Protein AF-A0A2V9TZ29-F1 (afdb_monomer)

Structure (mmCIF, N/CA/C/O backbone):
data_AF-A0A2V9TZ29-F1
#
_entry.id   AF-A0A2V9TZ29-F1
#
loop_
_atom_site.group_PDB
_atom_site.id
_atom_site.type_symbol
_atom_site.label_atom_id
_atom_site.label_alt_id
_atom_site.label_comp_id
_atom_site.label_asym_id
_atom_site.label_entity_id
_atom_site.label_seq_id
_atom_site.pdbx_PDB_ins_code
_atom_site.Cartn_x
_atom_site.Cartn_y
_atom_site.Cartn_z
_atom_site.occupancy
_atom_site.B_iso_or_equiv
_atom_site.auth_seq_id
_atom_site.auth_comp_id
_atom_site.auth_asym_id
_atom_site.auth_atom_id
_atom_site.pdbx_PDB_model_num
ATOM 1 N N . MET A 1 1 ? -64.381 39.577 69.483 1.00 41.53 1 MET A N 1
ATOM 2 C CA . MET A 1 1 ? -65.718 40.215 69.442 1.00 41.53 1 MET A CA 1
ATOM 3 C C . MET A 1 1 ? -65.542 41.501 68.662 1.00 41.53 1 MET A C 1
ATOM 5 O O . MET A 1 1 ? -64.729 42.290 69.107 1.00 41.53 1 MET A O 1
ATOM 9 N N . ARG A 1 2 ? -66.105 41.789 67.491 1.00 43.22 2 ARG A N 1
ATOM 10 C CA . ARG A 1 2 ? -67.256 41.392 66.643 1.00 43.22 2 ARG A CA 1
ATOM 11 C C . ARG A 1 2 ? -66.849 41.828 65.213 1.00 43.22 2 ARG A C 1
ATOM 13 O O . ARG A 1 2 ? -65.974 42.679 65.114 1.00 43.22 2 ARG A O 1
ATOM 20 N N . ASP A 1 3 ? -67.369 41.433 64.063 1.00 42.59 3 ASP A N 1
ATOM 21 C CA . ASP A 1 3 ? -68.357 40.481 63.556 1.00 42.59 3 ASP A CA 1
ATOM 22 C C . ASP A 1 3 ? -68.107 40.461 62.024 1.00 42.59 3 ASP A C 1
ATOM 24 O O . ASP A 1 3 ? -67.732 41.484 61.447 1.00 42.59 3 ASP A O 1
ATOM 28 N N . ARG A 1 4 ? -68.298 39.315 61.356 1.00 46.50 4 ARG A N 1
ATOM 29 C CA . ARG A 1 4 ? -68.590 39.259 59.903 1.00 46.50 4 ARG A CA 1
ATOM 30 C C . ARG A 1 4 ? -70.069 39.614 59.685 1.00 46.50 4 ARG A C 1
ATOM 32 O O . ARG A 1 4 ? -70.855 39.425 60.611 1.00 46.50 4 ARG A O 1
ATOM 39 N N . PRO A 1 5 ? -70.471 40.039 58.474 1.00 53.81 5 PRO A N 1
ATOM 40 C CA . PRO A 1 5 ? -71.259 39.137 57.597 1.00 53.81 5 PRO A CA 1
ATOM 41 C C . PRO A 1 5 ? -70.861 39.257 56.096 1.00 53.81 5 PRO A C 1
ATOM 43 O O . PRO A 1 5 ? -70.343 40.289 55.692 1.00 53.81 5 PRO A O 1
ATOM 46 N N . GLN A 1 6 ? -70.832 38.199 55.262 1.00 48.19 6 GLN A N 1
ATOM 47 C CA . GLN A 1 6 ? -71.914 37.372 54.648 1.00 48.19 6 GLN A CA 1
ATOM 48 C C . GLN A 1 6 ? -72.311 37.910 53.240 1.00 48.19 6 GLN A C 1
ATOM 50 O O . GLN A 1 6 ? -72.766 39.040 53.140 1.00 48.19 6 GLN A O 1
ATOM 55 N N . SER A 1 7 ? -71.901 37.218 52.150 1.00 48.00 7 SER A N 1
ATOM 56 C CA . SER A 1 7 ? -72.731 36.467 51.146 1.00 48.00 7 SER A CA 1
ATOM 57 C C . SER A 1 7 ? -73.321 37.362 50.035 1.00 48.00 7 SER A C 1
ATOM 59 O O . SER A 1 7 ? -73.795 38.434 50.370 1.00 48.00 7 SER A O 1
ATOM 61 N N . GLU A 1 8 ? -73.444 37.071 48.732 1.00 47.50 8 GLU A N 1
ATOM 62 C CA . GLU A 1 8 ? -73.294 35.946 47.766 1.00 47.50 8 GLU A CA 1
ATOM 63 C C . GLU A 1 8 ? -73.739 36.540 46.372 1.00 47.50 8 GLU A C 1
ATOM 65 O O . GLU A 1 8 ? -74.001 37.745 46.339 1.00 47.50 8 GLU A O 1
ATOM 70 N N . PRO A 1 9 ? -74.019 35.827 45.247 1.00 50.44 9 PRO A N 1
ATOM 71 C CA . PRO A 1 9 ? -73.446 34.632 44.599 1.00 50.44 9 PRO A CA 1
ATOM 72 C C . PRO A 1 9 ? -73.177 34.814 43.063 1.00 50.44 9 PRO A C 1
ATOM 74 O O . PRO A 1 9 ? -73.662 35.735 42.420 1.00 50.44 9 PRO A O 1
ATOM 77 N N . GLY A 1 10 ? -72.474 33.846 42.455 1.00 38.97 10 GLY A N 1
ATOM 78 C CA . GLY A 1 10 ? -72.826 33.239 41.153 1.00 38.97 10 GLY A CA 1
ATOM 79 C C . GLY A 1 10 ? -72.705 34.014 39.825 1.00 38.97 10 GLY A C 1
ATOM 80 O O . GLY A 1 10 ? -73.649 34.662 39.395 1.00 38.97 10 GLY A O 1
ATOM 81 N N . SER A 1 11 ? -71.664 33.701 39.042 1.00 51.97 11 SER A N 1
ATOM 82 C CA . SER A 1 11 ? -71.804 33.513 37.584 1.00 51.97 11 SER A CA 1
ATOM 83 C C . SER A 1 11 ? -70.675 32.648 37.014 1.00 51.97 11 SER A C 1
ATOM 85 O O . SER A 1 11 ? -69.495 32.993 37.052 1.00 51.97 11 SER A O 1
ATOM 87 N N . GLN A 1 12 ? -71.093 31.488 36.514 1.00 50.31 12 GLN A N 1
ATOM 88 C CA . GLN A 1 12 ? -70.346 30.510 35.734 1.00 50.31 12 GLN A CA 1
ATOM 89 C C . GLN A 1 12 ? -69.803 31.098 34.420 1.00 50.31 12 GLN A C 1
ATOM 91 O O . GLN A 1 12 ? -70.459 31.952 33.840 1.00 50.31 12 GLN A O 1
ATOM 96 N N . GLN A 1 13 ? -68.695 30.530 33.924 1.00 48.66 13 GLN A N 1
ATOM 97 C CA . GLN A 1 13 ? -68.396 30.137 32.524 1.00 48.66 13 GLN A CA 1
ATOM 98 C C . GLN A 1 13 ? -66.884 30.262 32.279 1.00 48.66 13 GLN A C 1
ATOM 100 O O . GLN A 1 13 ? -66.317 31.338 32.174 1.00 48.66 13 GLN A O 1
ATOM 105 N N . ALA A 1 14 ? -66.156 29.156 32.409 1.00 46.50 14 ALA A N 1
ATOM 106 C CA . ALA A 1 14 ? -65.828 28.287 31.279 1.00 46.50 14 ALA A CA 1
ATOM 107 C C . ALA A 1 14 ? -64.765 28.891 30.349 1.00 46.50 14 ALA A C 1
ATOM 109 O O . ALA A 1 14 ? -65.088 29.413 29.293 1.00 46.50 14 ALA A O 1
ATOM 110 N N . ILE A 1 15 ? -63.488 28.675 30.681 1.00 49.00 15 ILE A N 1
ATOM 111 C CA . ILE A 1 15 ? -62.482 28.363 29.658 1.00 49.00 15 ILE A CA 1
ATOM 112 C C . ILE A 1 15 ? -61.708 27.127 30.125 1.00 49.00 15 ILE A C 1
ATOM 114 O O . ILE A 1 15 ? -60.636 27.189 30.719 1.00 49.00 15 ILE A O 1
ATOM 118 N N . ARG A 1 16 ? -62.301 25.962 29.844 1.00 49.28 16 ARG A N 1
ATOM 119 C CA . ARG A 1 16 ? -61.520 24.789 29.452 1.00 49.28 16 ARG A CA 1
ATOM 120 C C . ARG A 1 16 ? -60.952 25.095 28.066 1.00 49.28 16 ARG A C 1
ATOM 122 O O . ARG A 1 16 ? -61.724 25.238 27.128 1.00 49.28 16 ARG A O 1
ATOM 129 N N . SER A 1 17 ? -59.634 25.170 27.952 1.00 43.69 17 SER A N 1
ATOM 130 C CA . SER A 1 17 ? -58.877 24.735 26.770 1.00 43.69 17 SER A CA 1
ATOM 131 C C . SER A 1 17 ? -57.394 24.849 27.111 1.00 43.69 17 SER A C 1
ATOM 133 O O . SER A 1 17 ? -56.886 25.926 27.386 1.00 43.69 17 SER A O 1
ATOM 135 N N . ALA A 1 18 ? -56.742 23.722 27.377 1.00 47.38 18 ALA A N 1
ATOM 136 C CA . ALA A 1 18 ? -56.011 22.965 26.356 1.00 47.38 18 ALA A CA 1
ATOM 137 C C . ALA A 1 18 ? -54.533 23.390 26.296 1.00 47.38 18 ALA A C 1
ATOM 139 O O . ALA A 1 18 ? -54.057 23.877 25.283 1.00 47.38 18 ALA A O 1
ATOM 140 N N . ASN A 1 19 ? -53.800 23.157 27.391 1.00 45.22 19 ASN A N 1
ATOM 141 C CA . ASN A 1 19 ? -52.328 23.155 27.394 1.00 45.22 19 ASN A CA 1
ATOM 142 C C . ASN A 1 19 ? -51.768 21.764 27.732 1.00 45.22 19 ASN A C 1
ATOM 144 O O . ASN A 1 19 ? -50.691 21.617 28.300 1.00 45.22 19 ASN A O 1
ATOM 148 N N . GLY A 1 20 ? -52.516 20.721 27.380 1.00 49.00 20 GLY A N 1
ATOM 149 C CA . GLY A 1 20 ? -51.971 19.383 27.212 1.00 49.00 20 GLY A CA 1
ATOM 150 C C . GLY A 1 20 ? -51.784 19.143 25.722 1.00 49.00 20 GLY A C 1
ATOM 151 O O . GLY A 1 20 ? -52.634 19.547 24.939 1.00 49.00 20 GLY A O 1
ATOM 152 N N . VAL A 1 21 ? -50.728 18.434 25.336 1.00 50.88 21 VAL A N 1
ATOM 153 C CA . VAL A 1 21 ? -50.489 17.958 23.961 1.00 50.88 21 VAL A CA 1
ATOM 154 C C . VAL A 1 21 ? -49.850 18.977 23.006 1.00 50.88 21 VAL A C 1
ATOM 156 O O . VAL A 1 21 ? -50.423 19.274 21.972 1.00 50.88 21 VAL A O 1
ATOM 159 N N . ARG A 1 22 ? -48.620 19.441 23.283 1.00 50.16 22 ARG A N 1
ATOM 160 C CA . ARG A 1 22 ? -47.605 19.707 22.221 1.00 50.16 22 ARG A CA 1
ATOM 161 C C . ARG A 1 22 ? -46.144 19.481 22.639 1.00 50.16 22 ARG A C 1
ATOM 163 O O . ARG A 1 22 ? -45.277 19.525 21.779 1.00 50.16 22 ARG A O 1
ATOM 170 N N . TYR A 1 23 ? -45.851 19.192 23.910 1.00 50.22 23 TYR A N 1
ATOM 171 C CA . TYR A 1 23 ? -44.472 18.926 24.356 1.00 50.22 23 TYR A CA 1
ATOM 172 C C . TYR A 1 23 ? -43.953 17.532 23.972 1.00 50.22 23 TYR A C 1
ATOM 174 O O . TYR A 1 23 ? -42.756 17.357 23.785 1.00 50.22 23 TYR A O 1
ATOM 182 N N . GLY A 1 24 ? -44.835 16.536 23.826 1.00 52.47 24 GLY A N 1
ATOM 183 C CA . GLY A 1 24 ? -44.421 15.162 23.521 1.00 52.47 24 GLY A CA 1
ATOM 184 C C . GLY A 1 24 ? -43.895 14.991 22.094 1.00 52.47 24 GLY A C 1
ATOM 185 O O . GLY A 1 24 ? -42.868 14.360 21.884 1.00 52.47 24 GLY A O 1
ATOM 186 N N . THR A 1 25 ? -44.556 15.595 21.105 1.00 56.44 25 THR A N 1
ATOM 187 C CA . THR A 1 25 ? -44.171 15.459 19.692 1.00 56.44 25 THR A CA 1
ATOM 188 C C . THR A 1 25 ? -42.937 16.278 19.333 1.00 56.44 25 THR A C 1
ATOM 190 O O . THR A 1 25 ? -42.121 15.805 18.550 1.00 56.44 25 THR A O 1
ATOM 193 N N . THR A 1 26 ? -42.757 17.466 19.921 1.00 64.38 26 THR A N 1
ATOM 194 C CA . THR A 1 26 ? -41.569 18.304 19.683 1.00 64.38 26 THR A CA 1
ATOM 195 C C . THR A 1 26 ? -40.325 17.725 20.3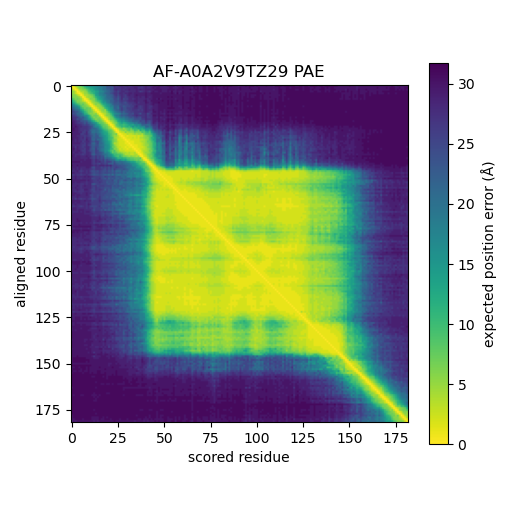44 1.00 64.38 26 THR A C 1
ATOM 197 O O . THR A 1 26 ? -39.259 17.748 19.737 1.00 64.38 26 THR A O 1
ATOM 200 N N . LEU A 1 27 ? -40.457 17.141 21.541 1.00 66.06 27 LEU A N 1
ATOM 201 C CA . LEU A 1 27 ? -39.358 16.449 22.210 1.00 66.06 27 LEU A CA 1
ATOM 202 C C . LEU A 1 27 ? -38.949 15.191 21.434 1.00 66.06 27 LEU A C 1
ATOM 204 O O . LEU A 1 27 ? -37.767 14.987 21.181 1.00 66.06 27 LEU A O 1
ATOM 208 N N . VAL A 1 28 ? -39.917 14.382 20.991 1.00 72.12 28 VAL A N 1
ATOM 209 C CA . VAL A 1 28 ? -39.643 13.185 20.180 1.00 72.12 28 VAL A CA 1
ATOM 210 C C . VAL A 1 28 ? -39.027 13.562 18.830 1.00 72.12 28 VAL A C 1
ATOM 212 O O . VAL A 1 28 ? -38.050 12.942 18.426 1.00 72.12 28 VAL A O 1
ATOM 215 N N . GLN A 1 29 ? -39.515 14.611 18.159 1.00 68.69 29 GLN A N 1
ATOM 216 C CA . GLN A 1 29 ? -38.892 15.113 16.928 1.00 68.69 29 GLN A CA 1
ATOM 217 C C . GLN A 1 29 ? -37.470 15.630 17.165 1.00 68.69 29 GLN A C 1
ATOM 219 O O . GLN A 1 29 ? -36.582 15.308 16.382 1.00 68.69 29 GLN A O 1
ATOM 224 N N . ALA A 1 30 ? -37.227 16.376 18.244 1.00 76.81 30 ALA A N 1
ATOM 225 C CA . ALA A 1 30 ? -35.889 16.848 18.588 1.00 76.81 30 ALA A CA 1
ATOM 226 C C . ALA A 1 30 ? -34.934 15.681 18.886 1.00 76.81 30 ALA A C 1
ATOM 228 O O . ALA A 1 30 ? -33.787 15.712 18.451 1.00 76.81 30 ALA A O 1
ATOM 229 N N . ILE A 1 31 ? -35.413 14.627 19.554 1.00 78.19 31 ILE A N 1
ATOM 230 C CA . ILE A 1 31 ? -34.641 13.408 19.826 1.00 78.19 31 ILE A CA 1
ATOM 231 C C . ILE A 1 31 ? -34.333 12.654 18.529 1.00 78.19 31 ILE A C 1
ATOM 233 O O . ILE A 1 31 ? -33.196 12.238 18.333 1.00 78.19 31 ILE A O 1
ATOM 237 N N . VAL A 1 32 ? -35.299 12.510 17.618 1.00 76.62 32 VAL A N 1
ATOM 238 C CA . VAL A 1 32 ? -35.079 11.855 16.318 1.00 76.62 32 VAL A CA 1
ATOM 239 C C . VAL A 1 32 ? -34.090 12.649 15.465 1.00 76.62 32 VAL A C 1
ATOM 241 O O . VAL A 1 32 ? -33.189 12.059 14.877 1.00 76.62 32 VAL A O 1
ATOM 244 N N . VAL A 1 33 ? -34.199 13.979 15.434 1.00 77.94 33 VAL A N 1
ATOM 245 C CA . VAL A 1 33 ? -33.254 14.845 14.713 1.00 77.94 33 VAL A CA 1
ATOM 246 C C . VAL A 1 33 ? -31.862 14.802 15.353 1.00 77.94 33 VAL A C 1
ATOM 248 O O . VAL A 1 33 ? -30.873 14.709 14.632 1.00 77.94 33 VAL A O 1
ATOM 251 N N . ALA A 1 34 ? -31.758 14.788 16.685 1.00 71.81 34 ALA A N 1
ATOM 252 C CA . ALA A 1 34 ? -30.485 14.647 17.393 1.00 71.81 34 ALA A CA 1
ATOM 253 C C . ALA A 1 34 ? -29.838 13.268 17.168 1.00 71.81 34 ALA A C 1
ATOM 255 O O . ALA A 1 34 ? -28.629 13.186 16.963 1.00 71.81 34 ALA A O 1
ATOM 256 N N . LEU A 1 35 ? -30.636 12.194 17.140 1.00 71.88 35 LEU A N 1
ATOM 257 C CA . LEU A 1 35 ? -30.174 10.843 16.811 1.00 71.88 35 LEU A CA 1
ATOM 258 C C . LEU A 1 35 ? -29.728 10.734 15.347 1.00 71.88 35 LEU A C 1
ATOM 260 O O . LEU A 1 35 ? -28.703 10.118 15.082 1.00 71.88 35 LEU A O 1
ATOM 264 N N . MET A 1 36 ? -30.440 11.370 14.410 1.00 72.88 36 MET A N 1
ATOM 265 C CA . MET A 1 36 ? -30.050 11.434 12.994 1.00 72.88 36 MET A CA 1
ATOM 266 C C . MET A 1 36 ? -28.755 12.239 12.792 1.00 72.88 36 MET A C 1
ATOM 268 O O . MET A 1 36 ? -27.880 11.822 12.038 1.00 72.88 36 MET A O 1
ATOM 272 N N . LEU A 1 37 ? -28.587 13.366 13.494 1.00 62.41 37 LEU A N 1
ATOM 273 C CA . LEU A 1 37 ? -27.367 14.185 13.433 1.00 62.41 37 LEU A CA 1
ATOM 274 C C . LEU A 1 37 ? -26.151 13.471 14.041 1.00 62.41 37 LEU A C 1
ATOM 276 O O . LEU A 1 37 ? -25.035 13.647 13.554 1.00 62.41 37 LEU A O 1
ATOM 280 N N . ALA A 1 38 ? -26.356 12.621 15.051 1.00 60.53 38 ALA A N 1
ATOM 281 C CA . ALA A 1 38 ? -25.298 11.800 15.639 1.00 60.53 38 ALA A CA 1
ATOM 282 C C . ALA A 1 38 ? -24.771 10.702 14.690 1.00 60.53 38 ALA A C 1
ATOM 284 O O . ALA A 1 38 ? -23.698 10.154 14.934 1.00 60.53 38 ALA A O 1
ATOM 285 N N . GLN A 1 39 ? -25.479 10.398 13.593 1.00 57.94 39 GLN A N 1
ATOM 286 C CA . GLN A 1 39 ? -25.046 9.410 12.596 1.00 57.94 39 GLN A CA 1
ATOM 287 C C . GLN A 1 39 ? -24.121 9.980 11.507 1.00 57.94 39 GLN A C 1
ATOM 289 O O . GLN A 1 39 ? -23.641 9.222 10.671 1.00 57.94 39 GLN A O 1
ATOM 294 N N . LEU A 1 40 ? -23.798 11.280 11.516 1.00 54.56 40 LEU A N 1
ATOM 295 C CA . LEU A 1 40 ? -22.878 11.880 10.533 1.00 54.56 40 LEU A CA 1
ATOM 296 C C . LEU A 1 40 ? -21.384 11.643 10.833 1.00 54.56 40 LEU A C 1
ATOM 298 O O . LEU A 1 4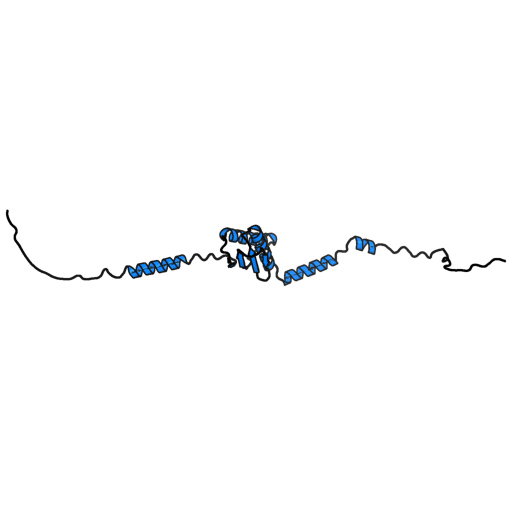0 ? -20.519 12.157 10.129 1.00 54.56 40 LEU A O 1
ATOM 302 N N . GLY A 1 41 ? -21.061 10.824 11.834 1.00 48.66 41 GLY A N 1
ATOM 303 C CA . GLY A 1 41 ? -19.700 10.384 12.144 1.00 48.66 41 GLY A CA 1
ATOM 304 C C . GLY A 1 41 ? -19.272 9.126 11.386 1.00 48.66 41 GLY A C 1
ATOM 305 O O . GLY A 1 41 ? -18.692 8.231 11.993 1.00 48.66 41 GLY A O 1
ATOM 306 N N . PHE A 1 42 ? -19.565 9.008 10.089 1.00 44.50 42 PHE A N 1
ATOM 307 C CA . PHE A 1 42 ? -18.921 7.973 9.280 1.00 44.50 42 PHE A CA 1
ATOM 308 C C . PHE A 1 42 ? -17.494 8.427 8.993 1.00 44.50 42 PHE A C 1
ATOM 310 O O . PHE A 1 42 ? -17.258 9.245 8.105 1.00 44.50 42 PHE A O 1
ATOM 317 N N . SER A 1 43 ? -16.536 7.911 9.759 1.00 50.00 43 SER A N 1
ATOM 318 C CA . SER A 1 43 ? -15.138 8.000 9.361 1.00 50.00 43 SER A CA 1
ATOM 319 C C . SER A 1 43 ? -14.956 7.191 8.077 1.00 50.00 43 SER A C 1
ATOM 321 O O . SER A 1 43 ? -14.934 5.961 8.083 1.00 50.00 43 SER A O 1
ATOM 323 N N . GLN A 1 44 ? -14.913 7.896 6.948 1.00 57.62 44 GLN A N 1
ATOM 324 C CA . GLN A 1 44 ? -14.646 7.325 5.634 1.00 57.62 44 GLN A CA 1
ATOM 325 C C . GLN A 1 44 ? -13.134 7.128 5.514 1.00 57.62 44 GLN A C 1
ATOM 327 O O . GLN A 1 44 ? -12.417 7.943 4.932 1.00 57.62 44 GLN A O 1
ATOM 332 N N . THR A 1 45 ? -12.626 6.071 6.144 1.00 65.19 45 THR A N 1
ATOM 333 C CA . THR A 1 45 ? -11.272 5.593 5.856 1.00 65.19 45 THR A CA 1
ATOM 334 C C . THR A 1 45 ? -11.212 5.197 4.377 1.00 65.19 45 THR A C 1
ATOM 336 O O . THR A 1 45 ? -12.153 4.626 3.834 1.00 65.19 45 THR A O 1
ATOM 339 N N . LEU A 1 46 ? -10.124 5.553 3.683 1.00 82.75 46 LEU A N 1
ATOM 340 C CA . LEU A 1 46 ? -9.952 5.254 2.248 1.00 82.75 46 LEU A CA 1
ATOM 341 C C . LEU A 1 46 ? -9.624 3.771 1.971 1.00 82.75 46 LEU A C 1
ATOM 343 O O . LEU A 1 46 ? -9.292 3.405 0.846 1.00 82.75 46 LEU A O 1
ATOM 347 N N . PHE A 1 47 ? -9.670 2.944 3.009 1.00 91.25 47 PHE A N 1
ATOM 348 C CA . PHE A 1 47 ? -9.418 1.512 3.029 1.00 91.25 47 PHE A CA 1
ATOM 349 C C . PHE A 1 47 ? -10.323 0.897 4.102 1.00 91.25 47 PHE A C 1
ATOM 351 O O . PHE A 1 47 ? -10.638 1.555 5.093 1.00 91.25 47 PHE A O 1
ATOM 358 N N . ASP A 1 48 ? -10.727 -0.357 3.928 1.00 94.69 48 ASP A N 1
ATOM 359 C CA . ASP A 1 48 ? -11.622 -1.019 4.878 1.00 94.69 48 ASP A CA 1
ATOM 360 C C . ASP A 1 48 ? -10.866 -1.477 6.125 1.00 94.69 48 ASP A C 1
ATOM 362 O O . ASP A 1 48 ? -9.692 -1.840 6.054 1.00 94.69 48 ASP A O 1
ATOM 366 N N . VAL A 1 49 ? -11.539 -1.529 7.277 1.00 95.19 49 VAL A N 1
ATOM 367 C CA . VAL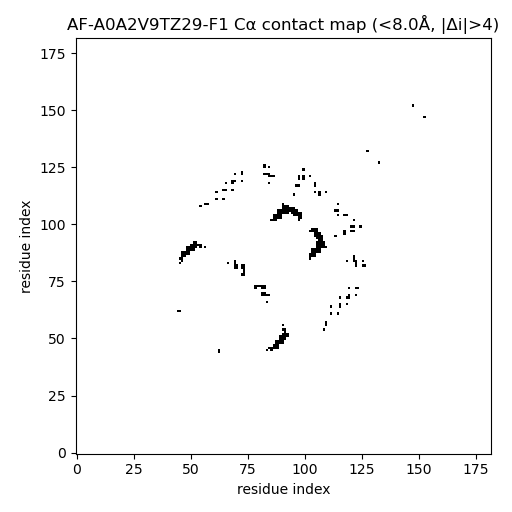 A 1 49 ? -10.931 -1.982 8.537 1.00 95.19 49 VAL A CA 1
ATOM 368 C C . VAL A 1 49 ? -11.756 -3.094 9.173 1.00 95.19 49 VAL A C 1
ATOM 370 O O . VAL A 1 49 ? -12.933 -2.928 9.485 1.00 95.19 49 VAL A O 1
ATOM 373 N N . ARG A 1 50 ? -11.110 -4.231 9.439 1.00 96.25 50 ARG A N 1
ATOM 374 C CA . ARG A 1 50 ? -11.633 -5.338 10.246 1.00 96.25 50 ARG A CA 1
ATOM 375 C C . ARG A 1 50 ? -10.789 -5.460 11.508 1.00 96.25 50 ARG A C 1
ATOM 377 O O . ARG A 1 50 ? -9.587 -5.681 11.435 1.00 96.25 50 ARG A O 1
ATOM 384 N N . ASN A 1 51 ? -11.415 -5.354 12.675 1.00 95.81 51 ASN A N 1
ATOM 385 C CA . ASN A 1 51 ? -10.725 -5.427 13.966 1.00 95.81 51 ASN A CA 1
ATOM 386 C C . ASN A 1 51 ? -11.336 -6.522 14.861 1.00 95.81 51 ASN A C 1
ATOM 388 O O . ASN A 1 51 ? -11.951 -6.211 15.881 1.00 95.81 51 ASN A O 1
ATOM 392 N N . PRO A 1 52 ? -11.222 -7.812 14.485 1.00 93.56 52 PRO A N 1
ATOM 393 C CA . PRO A 1 52 ? -11.896 -8.914 15.181 1.00 93.56 52 PRO A CA 1
ATOM 394 C C . PRO A 1 52 ? -11.493 -9.060 16.654 1.00 93.56 52 PRO A C 1
ATOM 396 O O . PRO A 1 52 ? -12.278 -9.559 17.455 1.00 93.56 52 PRO A O 1
ATOM 399 N N . LYS A 1 53 ? -10.282 -8.625 17.027 1.00 94.56 53 LYS A N 1
ATOM 400 C CA . LYS A 1 53 ? -9.784 -8.690 18.411 1.00 94.56 53 LYS A CA 1
ATOM 401 C C . LYS A 1 53 ? -9.978 -7.375 19.183 1.00 94.56 53 LYS A C 1
ATOM 403 O O . LYS A 1 53 ? -9.404 -7.238 20.258 1.00 94.56 53 LYS A O 1
ATOM 408 N N . ASN A 1 54 ? -10.756 -6.422 18.650 1.00 93.81 54 ASN A N 1
ATOM 409 C CA . ASN A 1 54 ? -11.078 -5.130 19.275 1.00 93.81 54 ASN A CA 1
ATOM 410 C C . ASN A 1 54 ? -9.850 -4.399 19.849 1.00 93.81 54 ASN A C 1
ATOM 412 O O . ASN A 1 54 ? -9.885 -3.841 20.946 1.00 93.81 54 ASN A O 1
ATOM 416 N N . GLN A 1 55 ? -8.733 -4.423 19.122 1.00 94.75 55 GLN A N 1
ATOM 417 C CA . GLN A 1 55 ? -7.528 -3.719 19.548 1.00 94.75 55 GLN A CA 1
ATOM 418 C C . GLN A 1 55 ? -7.719 -2.205 19.451 1.00 94.75 55 GLN A C 1
ATOM 420 O O . GLN A 1 55 ? -8.569 -1.720 18.702 1.00 94.75 55 GLN A O 1
ATOM 425 N N . LYS A 1 56 ? -6.880 -1.445 20.163 1.00 94.00 56 LYS A N 1
ATOM 426 C CA . LYS A 1 56 ? -6.834 0.012 20.017 1.00 94.00 56 LYS A CA 1
ATOM 427 C C . LYS A 1 56 ? -6.546 0.362 18.554 1.00 94.00 56 LYS A C 1
ATOM 429 O O . LYS A 1 56 ? -5.483 0.018 18.046 1.00 94.00 56 LYS A O 1
ATOM 434 N N . TRP A 1 57 ? -7.488 1.047 17.912 1.00 92.75 57 TRP A N 1
ATOM 435 C CA . TRP A 1 57 ? -7.410 1.464 16.515 1.00 92.75 57 TRP A CA 1
ATOM 436 C C . TRP A 1 57 ? -6.924 2.920 16.419 1.00 92.75 57 TRP A C 1
ATOM 438 O O . TRP A 1 57 ? -7.670 3.830 16.785 1.00 92.75 57 TRP A O 1
ATOM 448 N N . PRO A 1 58 ? -5.677 3.178 15.983 1.00 94.88 58 PRO A N 1
ATOM 449 C CA . PRO A 1 58 ? -5.151 4.535 15.849 1.00 94.88 58 PRO A CA 1
ATOM 450 C C . PRO A 1 58 ? -5.507 5.125 14.477 1.00 94.88 58 PRO A C 1
ATOM 452 O O . PRO A 1 58 ? -4.646 5.384 13.639 1.00 94.88 58 PRO A O 1
ATOM 455 N N . GLU A 1 59 ? -6.797 5.348 14.252 1.00 93.50 59 GLU A N 1
ATOM 456 C CA . GLU A 1 59 ? -7.363 5.763 12.964 1.00 93.50 59 GLU A CA 1
ATOM 457 C C . GLU A 1 59 ? -6.688 6.985 12.326 1.00 93.50 59 GLU A C 1
ATOM 459 O O . GLU A 1 59 ? -6.314 6.967 11.153 1.00 93.50 59 GLU A O 1
ATOM 464 N N . ALA A 1 60 ? -6.498 8.049 13.109 1.00 92.44 60 ALA A N 1
ATOM 465 C CA . ALA A 1 60 ? -5.906 9.290 12.620 1.00 92.44 60 ALA A CA 1
ATOM 466 C C . ALA A 1 60 ? -4.455 9.091 12.151 1.00 92.44 60 ALA A C 1
ATOM 468 O O . ALA A 1 60 ? -4.051 9.633 11.120 1.00 92.44 60 ALA A O 1
ATOM 469 N N . ASP A 1 61 ? -3.680 8.283 12.879 1.00 93.75 61 ASP A N 1
ATOM 470 C CA . ASP A 1 61 ? -2.303 7.962 12.507 1.00 93.75 61 ASP A CA 1
ATOM 471 C C . ASP A 1 61 ? -2.266 7.060 11.270 1.00 93.75 61 ASP A C 1
ATOM 473 O O . ASP A 1 61 ? -1.471 7.308 10.363 1.00 93.75 61 ASP A O 1
ATOM 477 N N . ALA A 1 62 ? -3.156 6.066 11.189 1.00 95.50 62 ALA A N 1
ATOM 478 C CA . ALA A 1 62 ? -3.264 5.176 10.038 1.00 95.50 62 ALA A CA 1
ATOM 479 C C . ALA A 1 62 ? -3.593 5.940 8.748 1.00 95.50 62 ALA A C 1
ATOM 481 O O . ALA A 1 62 ? -2.940 5.735 7.721 1.00 95.50 62 ALA A O 1
ATOM 482 N N . ASN A 1 63 ? -4.542 6.878 8.814 1.00 94.62 63 ASN A N 1
ATOM 483 C CA . ASN A 1 63 ? -4.886 7.755 7.697 1.00 94.62 63 ASN A CA 1
ATOM 484 C C . ASN A 1 63 ? -3.719 8.675 7.316 1.00 94.62 63 ASN A C 1
ATOM 486 O O . ASN A 1 63 ? -3.411 8.820 6.132 1.00 94.62 63 ASN A O 1
ATOM 490 N N . ARG A 1 64 ? -3.021 9.267 8.297 1.00 95.00 64 ARG A N 1
ATOM 491 C CA . ARG A 1 64 ? -1.849 10.119 8.030 1.00 95.00 64 ARG A CA 1
ATOM 492 C C . ARG A 1 64 ? -0.749 9.344 7.307 1.00 95.00 64 ARG A C 1
ATOM 494 O O . ARG A 1 64 ? -0.210 9.837 6.316 1.00 95.00 64 ARG A O 1
ATOM 501 N N . VAL A 1 65 ? -0.430 8.143 7.788 1.00 95.62 65 VAL A N 1
ATOM 502 C CA . VAL A 1 65 ? 0.591 7.279 7.183 1.00 95.62 65 VAL A CA 1
ATOM 503 C C . VAL A 1 65 ? 0.168 6.857 5.781 1.00 95.62 65 VAL A C 1
ATOM 505 O O . VAL A 1 65 ? 0.949 7.028 4.854 1.00 95.62 65 VAL A O 1
ATOM 508 N N . TYR A 1 66 ? -1.080 6.422 5.592 1.00 95.50 66 TYR A N 1
ATOM 509 C CA . TYR A 1 66 ? -1.613 6.045 4.282 1.00 95.50 66 TYR A CA 1
ATOM 510 C C . TYR A 1 66 ? -1.456 7.158 3.233 1.00 95.50 66 TYR A C 1
ATOM 512 O O . TYR A 1 66 ? -0.881 6.947 2.163 1.00 95.50 66 TYR A O 1
ATOM 520 N N . MET A 1 67 ? -1.889 8.377 3.572 1.00 95.06 67 MET A N 1
ATOM 521 C CA . MET A 1 67 ? -1.772 9.543 2.690 1.00 95.06 67 MET A CA 1
ATOM 522 C C . MET A 1 67 ? -0.315 9.906 2.403 1.00 95.06 67 MET A C 1
ATOM 524 O O . MET A 1 67 ? 0.024 10.283 1.280 1.00 95.06 67 MET A O 1
ATOM 528 N N . SER A 1 68 ? 0.548 9.812 3.418 1.00 95.25 68 SER A N 1
ATOM 529 C CA . SER A 1 68 ? 1.976 10.075 3.265 1.00 95.25 68 SER A CA 1
ATOM 530 C C . SER A 1 68 ? 2.623 9.063 2.323 1.00 95.25 68 SER A C 1
ATOM 532 O O . SER A 1 68 ? 3.340 9.466 1.412 1.00 95.25 68 SER A O 1
ATOM 534 N N . THR A 1 69 ? 2.335 7.771 2.485 1.00 94.38 69 THR A N 1
ATOM 535 C CA . THR A 1 69 ? 2.868 6.709 1.625 1.00 94.38 69 THR A CA 1
ATOM 536 C C . THR A 1 69 ? 2.440 6.905 0.172 1.00 94.38 69 THR A C 1
ATOM 538 O O . THR A 1 69 ? 3.286 6.854 -0.718 1.00 94.38 69 THR A O 1
ATOM 541 N N . ALA A 1 70 ? 1.168 7.232 -0.084 1.00 93.00 70 ALA A N 1
ATOM 542 C CA . ALA A 1 70 ? 0.683 7.509 -1.440 1.00 93.00 70 ALA A CA 1
ATOM 543 C C . ALA A 1 70 ? 1.433 8.680 -2.108 1.00 93.00 70 ALA A C 1
ATOM 545 O O . ALA A 1 70 ? 1.778 8.613 -3.290 1.00 93.00 70 ALA A O 1
ATOM 546 N N . ARG A 1 71 ? 1.734 9.747 -1.352 1.00 94.38 71 ARG A N 1
ATOM 547 C CA . ARG A 1 71 ? 2.526 10.888 -1.849 1.00 94.38 71 ARG A CA 1
ATOM 548 C C . ARG A 1 71 ? 3.985 10.520 -2.104 1.00 94.38 71 ARG A C 1
ATOM 550 O O . ARG A 1 71 ? 4.539 10.964 -3.103 1.00 94.38 71 ARG A O 1
ATOM 557 N N . VAL A 1 72 ? 4.592 9.716 -1.230 1.00 93.56 72 VAL A N 1
ATOM 558 C CA . VAL A 1 72 ? 5.976 9.245 -1.400 1.00 93.56 72 VAL A CA 1
ATOM 559 C C . VAL A 1 72 ? 6.100 8.397 -2.667 1.00 93.56 72 VAL A C 1
ATOM 561 O O . VAL A 1 72 ? 6.987 8.661 -3.471 1.00 93.56 72 VAL A O 1
ATOM 564 N N . ILE A 1 73 ? 5.171 7.463 -2.910 1.00 90.81 73 ILE A N 1
ATOM 565 C CA . ILE A 1 73 ? 5.127 6.681 -4.160 1.00 90.81 73 ILE A CA 1
ATOM 566 C C . ILE A 1 73 ? 5.020 7.610 -5.373 1.00 90.81 73 ILE A C 1
ATOM 568 O O . ILE A 1 73 ? 5.754 7.452 -6.346 1.00 90.81 73 ILE A O 1
ATOM 572 N N . ALA A 1 74 ? 4.116 8.592 -5.324 1.00 91.38 74 ALA A N 1
ATOM 573 C CA . ALA A 1 74 ? 3.931 9.525 -6.430 1.00 91.38 74 ALA A CA 1
ATOM 574 C C . ALA A 1 74 ? 5.201 10.322 -6.742 1.00 91.38 74 ALA A C 1
ATOM 576 O O . ALA A 1 74 ? 5.557 10.463 -7.908 1.00 91.38 74 ALA A O 1
ATOM 577 N N . ALA A 1 75 ? 5.894 10.808 -5.711 1.00 91.88 75 ALA A N 1
ATOM 578 C CA . ALA A 1 75 ? 7.139 11.547 -5.867 1.00 91.88 75 ALA A CA 1
ATOM 579 C C . ALA A 1 75 ? 8.259 10.665 -6.442 1.00 91.88 75 ALA A C 1
ATOM 581 O O . ALA A 1 75 ? 8.906 11.062 -7.411 1.00 91.88 75 ALA A O 1
ATOM 582 N N . GLU A 1 76 ? 8.436 9.458 -5.897 1.00 90.06 76 GLU A N 1
ATOM 583 C CA . GLU A 1 76 ? 9.485 8.517 -6.307 1.00 90.06 76 GLU A CA 1
ATOM 584 C C . GLU A 1 76 ? 9.341 8.115 -7.783 1.00 90.06 76 GLU A C 1
ATOM 586 O O . GLU A 1 76 ? 10.302 8.130 -8.551 1.00 90.06 76 GLU A O 1
ATOM 591 N N . PHE A 1 77 ? 8.109 7.842 -8.219 1.00 87.00 77 PHE A N 1
ATOM 592 C CA . PHE A 1 77 ? 7.811 7.412 -9.588 1.00 87.00 77 PHE A CA 1
ATOM 593 C C . PHE A 1 77 ? 7.412 8.566 -10.515 1.00 87.00 77 PHE A C 1
ATOM 595 O O . PHE A 1 77 ? 7.020 8.323 -11.658 1.00 87.00 77 PHE A O 1
ATOM 602 N N . LYS A 1 78 ? 7.522 9.818 -10.046 1.00 89.81 78 LYS A N 1
ATOM 603 C CA . LYS A 1 78 ? 7.155 11.040 -10.784 1.00 89.81 78 LYS A CA 1
ATOM 604 C C . LYS A 1 78 ? 5.747 10.966 -11.389 1.00 89.81 78 LYS A C 1
ATOM 606 O O . LYS A 1 78 ? 5.518 11.386 -12.524 1.00 89.81 78 LYS A O 1
ATOM 611 N N . LEU A 1 79 ? 4.806 10.401 -10.638 1.00 88.06 79 LEU A N 1
ATOM 612 C CA . LEU A 1 79 ? 3.411 10.299 -11.047 1.00 88.06 79 LEU A CA 1
ATOM 613 C C . LEU A 1 79 ? 2.749 11.684 -10.979 1.00 88.06 79 LEU A C 1
ATOM 615 O O . LEU A 1 79 ? 3.023 12.443 -10.048 1.00 88.06 79 LEU A O 1
ATOM 619 N N . PRO A 1 80 ? 1.838 12.017 -11.912 1.00 89.56 80 PRO A N 1
ATOM 620 C CA . PRO A 1 80 ? 1.155 13.312 -11.914 1.00 89.56 80 PRO A CA 1
ATOM 621 C C . PRO A 1 80 ? 0.245 13.507 -10.693 1.00 89.56 80 PRO A C 1
ATOM 623 O O . PRO A 1 80 ? -0.031 14.639 -10.307 1.00 89.56 80 PRO A O 1
ATOM 626 N N . GLN A 1 81 ? -0.219 12.414 -10.081 1.00 90.12 81 GLN A N 1
ATOM 627 C CA . GLN A 1 81 ? -1.048 12.432 -8.879 1.00 90.12 81 GLN A CA 1
ATOM 628 C C . GLN A 1 81 ? -0.823 11.174 -8.023 1.00 90.12 81 GLN A C 1
ATOM 630 O O . GLN A 1 81 ? -0.462 10.127 -8.572 1.00 90.12 81 GLN A O 1
ATOM 635 N N . PRO A 1 82 ? -1.054 11.244 -6.696 1.00 91.00 82 PRO A N 1
ATOM 636 C CA . PRO A 1 82 ? -1.023 10.076 -5.824 1.00 91.00 82 PRO A CA 1
ATOM 637 C C . PRO A 1 82 ? -2.031 9.005 -6.232 1.00 91.00 82 PRO A C 1
ATOM 639 O O . PRO A 1 82 ? -3.177 9.306 -6.561 1.00 91.00 82 PRO A O 1
ATOM 642 N N . ILE A 1 83 ? -1.596 7.747 -6.167 1.00 86.75 83 ILE A N 1
ATOM 643 C CA . ILE A 1 83 ? -2.460 6.582 -6.348 1.00 86.75 83 ILE A CA 1
ATOM 644 C C . ILE A 1 83 ? -2.780 6.016 -4.969 1.00 86.75 83 ILE A C 1
ATOM 646 O O . ILE A 1 83 ? -1.886 5.724 -4.175 1.00 86.75 83 ILE A O 1
ATOM 650 N N . TYR A 1 84 ? -4.073 5.871 -4.703 1.00 90.00 84 TYR A N 1
ATOM 651 C CA . TYR A 1 84 ? -4.616 5.379 -3.446 1.00 90.00 84 TYR A CA 1
ATOM 652 C C . TYR A 1 84 ? -4.954 3.894 -3.585 1.00 90.00 84 TYR A C 1
ATOM 654 O O . TYR A 1 84 ? -5.762 3.505 -4.436 1.00 90.00 84 TYR A O 1
ATOM 662 N N . ALA A 1 85 ? -4.277 3.066 -2.789 1.00 89.00 85 ALA A N 1
ATOM 663 C CA . ALA A 1 85 ? -4.466 1.626 -2.796 1.00 89.00 85 ALA A CA 1
ATOM 664 C C . ALA A 1 85 ? -5.790 1.249 -2.122 1.00 89.00 85 ALA A C 1
ATOM 666 O O . ALA A 1 85 ? -6.021 1.617 -0.974 1.00 89.00 85 ALA A O 1
ATOM 667 N N . HIS A 1 86 ? -6.626 0.465 -2.801 1.00 90.75 86 HIS A N 1
ATOM 668 C CA . HIS A 1 86 ? -7.806 -0.139 -2.173 1.00 90.75 86 HIS A CA 1
ATOM 669 C C . HIS A 1 86 ? -7.415 -1.472 -1.536 1.00 90.75 86 HIS A C 1
ATOM 671 O O . HIS A 1 86 ? -6.911 -2.352 -2.243 1.00 90.75 86 HIS A O 1
ATOM 677 N N . PHE A 1 87 ? -7.637 -1.606 -0.229 1.00 94.62 87 PHE A N 1
ATOM 678 C CA . PHE A 1 87 ? -7.326 -2.805 0.548 1.00 94.62 87 PHE A CA 1
ATOM 679 C C . PHE A 1 87 ? -8.162 -2.877 1.834 1.00 94.62 87 PHE A C 1
ATOM 681 O O . PHE A 1 87 ? -8.773 -1.889 2.244 1.00 94.62 87 PHE A O 1
ATOM 688 N N . THR A 1 88 ? -8.148 -4.038 2.488 1.00 96.94 88 THR A N 1
ATOM 689 C CA . THR A 1 88 ? -8.707 -4.238 3.829 1.00 96.94 88 THR A CA 1
ATOM 690 C C . THR A 1 88 ? -7.589 -4.414 4.855 1.00 96.94 88 THR A C 1
ATOM 692 O O . THR A 1 88 ? -6.754 -5.310 4.743 1.00 96.94 88 THR A O 1
ATOM 695 N N . LEU A 1 89 ? -7.579 -3.584 5.896 1.00 97.44 89 LEU A N 1
ATOM 696 C CA . LEU A 1 89 ? -6.731 -3.739 7.071 1.00 97.44 89 LEU A CA 1
ATOM 697 C C . LEU A 1 89 ? -7.389 -4.686 8.079 1.00 97.44 89 LEU A C 1
ATOM 699 O O . LEU A 1 89 ? -8.454 -4.388 8.615 1.00 97.44 89 LEU A O 1
ATOM 703 N N . ILE A 1 90 ? -6.724 -5.789 8.410 1.00 97.75 90 ILE A N 1
ATOM 704 C CA . ILE A 1 90 ? -7.130 -6.713 9.471 1.00 97.75 90 ILE A CA 1
ATOM 705 C C . ILE A 1 90 ? -6.244 -6.480 10.697 1.00 97.75 90 ILE A C 1
ATOM 707 O O . ILE A 1 90 ? -5.109 -6.956 10.757 1.00 97.75 90 ILE A O 1
ATOM 711 N N . LEU A 1 91 ? -6.765 -5.759 11.690 1.00 97.69 91 LEU A N 1
ATOM 712 C CA . LEU A 1 91 ? -6.083 -5.503 12.957 1.00 97.69 91 LEU A CA 1
ATOM 713 C C . LEU A 1 91 ? -6.430 -6.577 13.996 1.00 97.69 91 LEU A C 1
ATOM 715 O O . LEU A 1 91 ? -7.591 -6.838 14.300 1.00 97.69 91 LEU A O 1
ATOM 719 N N . GLY A 1 92 ? -5.406 -7.193 14.574 1.00 96.50 92 GLY A N 1
ATOM 720 C CA . GLY A 1 92 ? -5.555 -8.363 15.430 1.00 96.50 92 GLY A CA 1
ATOM 721 C C . GLY A 1 92 ? -5.597 -9.684 14.670 1.00 96.50 92 GLY A C 1
ATOM 722 O O . GLY A 1 92 ? -6.207 -10.638 15.148 1.00 96.50 92 GLY A O 1
ATOM 723 N N . ALA A 1 93 ? -4.923 -9.767 13.525 1.00 96.62 93 ALA A N 1
ATOM 724 C CA . ALA A 1 93 ? -4.627 -11.039 12.875 1.00 96.62 93 ALA A CA 1
ATOM 725 C C . ALA A 1 93 ? -3.738 -11.946 13.760 1.00 96.62 93 ALA A C 1
ATOM 727 O O . ALA A 1 93 ? -3.315 -11.569 14.861 1.00 96.62 93 ALA A O 1
ATOM 728 N N . ASP A 1 94 ? -3.482 -13.173 13.313 1.00 95.94 94 ASP A N 1
ATOM 729 C CA . ASP A 1 94 ? -2.606 -14.107 14.035 1.00 95.94 94 ASP A CA 1
ATOM 730 C C . ASP A 1 94 ? -1.120 -13.817 13.779 1.00 95.94 94 ASP A C 1
ATOM 732 O O . ASP A 1 94 ? -0.290 -13.938 14.688 1.00 95.94 94 ASP A O 1
ATOM 736 N N . GLU A 1 95 ? -0.812 -13.307 12.587 1.00 96.50 95 GLU A N 1
ATOM 737 C CA . GLU A 1 95 ? 0.515 -12.878 12.152 1.00 96.50 95 GLU A CA 1
ATOM 738 C C . GLU A 1 95 ? 0.461 -11.581 11.332 1.00 96.50 95 GLU A C 1
ATOM 740 O O . GLU A 1 95 ? -0.606 -11.149 10.888 1.00 96.50 95 GLU A O 1
ATOM 745 N N . ASN A 1 96 ? 1.625 -10.947 11.168 1.00 97.81 96 ASN A N 1
ATOM 746 C CA . ASN A 1 96 ? 1.785 -9.795 10.288 1.00 97.81 96 ASN A CA 1
ATOM 747 C C . ASN A 1 96 ? 2.031 -10.295 8.861 1.00 97.81 96 ASN A C 1
ATOM 749 O O . ASN A 1 96 ? 3.008 -11.005 8.627 1.00 97.81 96 ASN A O 1
ATOM 753 N N . SER A 1 97 ? 1.187 -9.912 7.908 1.00 97.81 97 SER A N 1
ATOM 754 C CA . SER A 1 97 ? 1.355 -10.301 6.507 1.00 97.81 97 SER A CA 1
ATOM 755 C C . SER A 1 97 ? 0.661 -9.332 5.556 1.00 97.81 97 SER A C 1
ATOM 757 O O . SER A 1 97 ? -0.187 -8.532 5.950 1.00 97.81 97 SER A O 1
ATOM 759 N N . VAL A 1 98 ? 1.070 -9.378 4.291 1.00 97.56 98 VAL A N 1
ATOM 760 C CA . VAL A 1 98 ? 0.476 -8.594 3.208 1.00 97.56 98 VAL A CA 1
ATOM 761 C C . VAL A 1 98 ? 0.086 -9.577 2.119 1.00 97.56 98 VAL A C 1
ATOM 763 O O . VAL A 1 98 ? 0.961 -10.216 1.535 1.00 97.56 98 VAL A O 1
ATOM 766 N N . ASP A 1 99 ? -1.210 -9.708 1.878 1.00 95.50 99 ASP A N 1
ATOM 767 C CA . ASP A 1 99 ? -1.763 -10.510 0.795 1.00 95.50 99 ASP A CA 1
ATOM 768 C C . ASP A 1 99 ? -2.123 -9.568 -0.356 1.00 95.50 99 ASP A C 1
ATOM 770 O O . ASP A 1 99 ? -3.062 -8.773 -0.269 1.00 95.50 99 ASP A O 1
ATOM 774 N N . ILE A 1 100 ? -1.312 -9.607 -1.412 1.00 92.50 100 ILE A N 1
ATOM 775 C CA . ILE A 1 100 ? -1.467 -8.721 -2.568 1.00 92.50 100 ILE A CA 1
ATOM 776 C C . ILE A 1 100 ? -2.686 -9.124 -3.402 1.00 92.50 100 ILE A C 1
ATOM 778 O O . ILE A 1 100 ? -3.413 -8.249 -3.871 1.00 92.50 100 ILE A O 1
ATOM 782 N N . ASP A 1 101 ? -2.947 -10.426 -3.526 1.00 91.00 101 ASP A N 1
ATOM 783 C CA . ASP A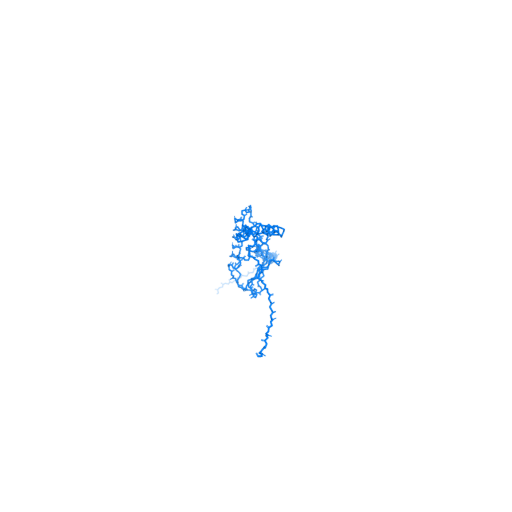 1 101 ? -4.030 -10.955 -4.353 1.00 91.00 101 ASP A CA 1
ATOM 784 C C . ASP A 1 101 ? -5.392 -10.696 -3.697 1.00 91.00 101 ASP A C 1
ATOM 786 O O . ASP A 1 101 ? -6.320 -10.211 -4.347 1.00 91.00 101 ASP A O 1
ATOM 790 N N . ALA A 1 102 ? -5.500 -10.948 -2.388 1.00 93.94 102 ALA A N 1
ATOM 791 C CA . ALA A 1 102 ? -6.708 -10.656 -1.615 1.00 93.94 102 ALA A CA 1
ATOM 792 C C . ALA A 1 102 ? -6.853 -9.168 -1.250 1.00 93.94 102 ALA A C 1
ATOM 794 O O . ALA A 1 102 ? -7.899 -8.762 -0.744 1.00 93.94 102 ALA A O 1
ATOM 795 N N . ARG A 1 103 ? -5.819 -8.349 -1.496 1.00 94.62 103 ARG A N 1
ATOM 796 C CA . ARG A 1 103 ? -5.726 -6.946 -1.058 1.00 94.62 103 ARG A CA 1
ATOM 797 C C . ARG A 1 103 ? -5.955 -6.802 0.446 1.00 94.62 103 ARG A C 1
ATOM 799 O O . ARG A 1 103 ? -6.697 -5.928 0.896 1.00 94.62 103 ARG A O 1
ATOM 806 N N . GLU A 1 104 ? -5.301 -7.649 1.232 1.00 97.00 104 GLU A N 1
ATOM 807 C CA . GLU A 1 104 ? -5.394 -7.623 2.689 1.00 97.00 104 GLU A CA 1
ATOM 808 C C . GLU A 1 104 ? -4.055 -7.255 3.328 1.00 97.00 104 GLU A C 1
ATOM 810 O O . GLU A 1 104 ? -3.010 -7.841 3.047 1.00 97.00 104 GLU A O 1
ATOM 815 N N . LEU A 1 105 ? -4.102 -6.308 4.261 1.00 97.81 105 LEU A N 1
ATOM 816 C CA . LEU A 1 105 ? -2.996 -5.994 5.153 1.00 97.81 105 LEU A CA 1
ATOM 817 C C . LEU A 1 105 ? -3.329 -6.529 6.540 1.00 97.81 105 LEU A C 1
ATOM 819 O O . LEU A 1 105 ? -4.247 -6.044 7.192 1.00 97.81 105 LEU A O 1
ATOM 823 N N . ARG A 1 106 ? -2.594 -7.533 7.005 1.00 98.12 106 ARG A N 1
ATOM 824 C CA . ARG A 1 106 ? -2.840 -8.204 8.282 1.00 98.12 106 ARG A CA 1
ATOM 825 C C . ARG A 1 106 ? -1.811 -7.755 9.304 1.00 98.12 106 ARG A C 1
ATOM 827 O O . ARG A 1 106 ? -0.610 -7.867 9.077 1.00 98.12 106 ARG A O 1
ATOM 834 N N . LEU A 1 107 ? -2.287 -7.254 10.439 1.00 98.19 107 LEU A N 1
ATOM 835 C CA . LEU A 1 107 ? -1.461 -6.826 11.561 1.00 98.19 107 LEU A CA 1
ATOM 836 C C . LEU A 1 107 ? -1.873 -7.588 12.816 1.00 98.19 107 LEU A C 1
ATOM 838 O O . LEU A 1 107 ? -3.014 -7.490 13.266 1.00 98.19 107 LEU A O 1
ATOM 842 N N . LYS A 1 108 ? -0.937 -8.297 13.444 1.00 97.38 108 LYS A N 1
ATOM 843 C CA . LYS A 1 108 ? -1.131 -8.926 14.756 1.00 97.38 108 LYS A CA 1
ATOM 844 C C . LYS A 1 108 ? -1.346 -7.887 15.853 1.00 97.38 108 LYS A C 1
ATOM 846 O O . LYS A 1 108 ? -2.176 -8.082 16.741 1.00 97.38 108 LYS A O 1
ATOM 851 N N . LYS A 1 109 ? -0.583 -6.798 15.803 1.00 96.50 109 LYS A N 1
ATOM 852 C CA . LYS A 1 109 ? -0.709 -5.595 16.635 1.00 96.50 109 LYS A CA 1
ATOM 853 C C . LYS A 1 109 ? -0.426 -4.380 15.767 1.00 96.50 109 LYS A C 1
ATOM 855 O O . LYS A 1 109 ? 0.217 -4.521 14.731 1.00 96.50 109 LYS A O 1
ATOM 860 N N . TRP A 1 110 ? -0.879 -3.205 16.195 1.00 97.12 110 TRP A N 1
ATOM 861 C CA . TRP A 1 110 ? -0.537 -1.972 15.495 1.00 97.12 110 TRP A CA 1
ATOM 862 C C . TRP A 1 110 ? 0.985 -1.787 15.440 1.00 97.12 110 TRP A C 1
ATOM 864 O O . TRP A 1 110 ? 1.637 -1.631 16.473 1.00 97.12 110 TRP A O 1
ATOM 874 N N . ASP A 1 111 ? 1.517 -1.802 14.225 1.00 96.94 111 ASP A N 1
ATOM 875 C CA . ASP A 1 111 ? 2.911 -1.541 13.902 1.00 96.94 111 ASP A CA 1
ATOM 876 C C . ASP A 1 111 ? 2.928 -0.551 12.741 1.00 96.94 111 ASP A C 1
ATOM 878 O O . ASP A 1 111 ? 2.532 -0.874 11.620 1.00 96.94 111 ASP A O 1
ATOM 882 N N . THR A 1 112 ? 3.357 0.675 13.027 1.00 96.75 112 THR A N 1
ATOM 883 C CA . THR A 1 112 ? 3.354 1.770 12.058 1.00 96.75 112 THR A CA 1
ATOM 884 C C . THR A 1 112 ? 4.247 1.481 10.849 1.00 96.75 112 THR A C 1
ATOM 886 O O . THR A 1 112 ? 3.888 1.861 9.735 1.00 96.75 112 THR A O 1
ATOM 889 N N . TYR A 1 113 ? 5.393 0.821 11.041 1.00 96.44 113 TYR A N 1
ATOM 890 C CA . TYR A 1 113 ? 6.344 0.567 9.958 1.00 96.44 113 TYR A CA 1
ATOM 891 C C . TYR A 1 113 ? 5.868 -0.575 9.072 1.00 96.44 113 TYR A C 1
ATOM 893 O O . TYR A 1 113 ? 5.849 -0.418 7.853 1.00 96.44 113 TYR A O 1
ATOM 901 N N . PHE A 1 114 ? 5.395 -1.672 9.671 1.00 97.56 114 PHE A N 1
ATOM 902 C CA . PHE A 1 114 ? 4.812 -2.768 8.897 1.00 97.56 114 PHE A CA 1
ATOM 903 C C . PHE A 1 114 ? 3.556 -2.307 8.148 1.00 97.56 114 PHE A C 1
ATOM 905 O O . PHE A 1 114 ? 3.346 -2.667 6.992 1.00 97.56 114 PHE A O 1
ATOM 912 N N . TYR A 1 115 ? 2.736 -1.460 8.779 1.00 97.19 115 TYR A N 1
ATOM 913 C CA . TYR A 1 115 ? 1.591 -0.844 8.120 1.00 97.19 115 TYR A CA 1
ATOM 914 C C . TYR A 1 115 ? 2.018 -0.003 6.909 1.00 97.19 115 TYR A C 1
ATOM 916 O O . TYR A 1 115 ? 1.493 -0.192 5.813 1.00 97.19 115 TYR A O 1
ATOM 924 N N . ALA A 1 116 ? 2.999 0.890 7.080 1.00 96.81 116 ALA A N 1
ATOM 925 C CA . ALA A 1 116 ? 3.507 1.727 5.996 1.00 96.81 116 ALA A CA 1
ATOM 926 C C . ALA A 1 116 ? 4.089 0.894 4.842 1.00 96.81 116 ALA A C 1
ATOM 928 O O . ALA A 1 116 ? 3.798 1.173 3.679 1.00 96.81 116 ALA A O 1
ATOM 929 N N . GLU A 1 117 ? 4.869 -0.142 5.158 1.00 96.38 117 GLU A N 1
ATOM 930 C CA . GLU A 1 117 ? 5.429 -1.074 4.180 1.00 96.38 117 GLU A CA 1
ATOM 931 C C . GLU A 1 117 ? 4.332 -1.847 3.436 1.00 96.38 117 GLU A C 1
ATOM 933 O O . GLU A 1 117 ? 4.383 -1.979 2.213 1.00 96.38 117 GLU A O 1
ATOM 938 N N . GLY A 1 118 ? 3.308 -2.323 4.145 1.00 96.31 118 GLY A N 1
ATOM 939 C CA . GLY A 1 118 ? 2.172 -3.011 3.541 1.00 96.31 118 GLY A CA 1
ATOM 940 C C . GLY A 1 118 ? 1.394 -2.124 2.573 1.00 96.31 118 GLY A C 1
ATOM 941 O O . GLY A 1 118 ? 1.150 -2.527 1.435 1.00 96.31 118 GLY A O 1
ATOM 942 N N . VAL A 1 119 ? 1.090 -0.887 2.980 1.00 95.50 119 VAL A N 1
ATOM 943 C CA . VAL A 1 119 ? 0.478 0.124 2.102 1.00 95.50 119 VAL A CA 1
ATOM 944 C C . VAL A 1 119 ? 1.353 0.380 0.873 1.00 95.50 119 VAL A C 1
ATOM 946 O O . VAL A 1 119 ? 0.828 0.495 -0.232 1.00 95.50 119 VAL A O 1
ATOM 949 N N . LEU A 1 120 ? 2.679 0.436 1.037 1.00 94.19 120 LEU A N 1
ATOM 950 C CA . LEU A 1 120 ? 3.615 0.640 -0.069 1.00 94.19 120 LEU A CA 1
ATOM 951 C C . LEU A 1 120 ? 3.546 -0.510 -1.086 1.00 94.19 120 LEU A C 1
ATOM 953 O O . LEU A 1 120 ? 3.402 -0.269 -2.283 1.00 94.19 120 LEU A O 1
ATOM 957 N N . ARG A 1 121 ? 3.604 -1.759 -0.608 1.00 93.69 121 ARG A N 1
ATOM 958 C CA . ARG A 1 121 ? 3.536 -2.965 -1.450 1.00 93.69 121 ARG A CA 1
ATOM 959 C C . ARG A 1 121 ? 2.215 -3.041 -2.223 1.00 93.69 121 ARG A C 1
ATOM 961 O O . ARG A 1 121 ? 2.230 -3.281 -3.428 1.00 93.69 121 ARG A O 1
ATOM 968 N N . LEU A 1 122 ? 1.093 -2.771 -1.554 1.00 93.75 122 LEU A N 1
ATOM 969 C CA . LEU A 1 122 ? -0.237 -2.719 -2.174 1.00 93.75 122 LEU A CA 1
ATOM 970 C C . LEU A 1 122 ? -0.362 -1.554 -3.171 1.00 93.75 122 LEU A C 1
ATOM 972 O O . LEU A 1 122 ? -0.947 -1.703 -4.243 1.00 93.75 122 LEU A O 1
ATOM 976 N N . GLY A 1 123 ? 0.232 -0.402 -2.857 1.00 91.06 123 GLY A N 1
ATOM 977 C CA . GLY A 1 123 ? 0.300 0.745 -3.760 1.00 91.06 123 GLY A CA 1
ATOM 978 C C . GLY A 1 123 ? 1.072 0.437 -5.042 1.00 91.06 123 GLY A C 1
ATOM 979 O O . GLY A 1 123 ? 0.596 0.756 -6.131 1.00 91.06 123 GLY A O 1
ATOM 980 N N . PHE A 1 124 ? 2.223 -0.234 -4.942 1.00 88.00 124 PHE A N 1
ATOM 981 C CA . PHE A 1 124 ? 2.997 -0.641 -6.119 1.00 88.00 124 PHE A CA 1
ATOM 982 C C . PHE A 1 124 ? 2.266 -1.631 -7.006 1.00 88.00 124 PHE A C 1
ATOM 984 O O . PHE A 1 124 ? 2.331 -1.506 -8.230 1.00 88.00 124 PHE A O 1
ATOM 991 N N . ASP A 1 125 ? 1.550 -2.579 -6.405 1.00 87.50 125 ASP A N 1
ATOM 992 C CA . ASP A 1 125 ? 0.721 -3.509 -7.158 1.00 87.50 125 ASP A CA 1
ATOM 993 C C . ASP A 1 125 ? -0.304 -2.774 -8.035 1.00 87.50 125 ASP A C 1
ATOM 995 O O . ASP A 1 125 ? -0.479 -3.114 -9.204 1.00 87.50 125 ASP A O 1
ATOM 999 N N . GLN A 1 126 ? -0.896 -1.701 -7.505 1.00 83.19 126 GLN A N 1
ATOM 1000 C CA . GLN A 1 126 ? -1.874 -0.890 -8.223 1.00 83.19 126 GLN A CA 1
ATOM 1001 C C . GLN A 1 126 ? -1.252 0.047 -9.269 1.00 83.19 126 GLN A C 1
ATOM 1003 O O . GLN A 1 126 ? -1.876 0.311 -10.296 1.00 83.19 126 GLN A O 1
ATOM 1008 N N . VAL A 1 127 ? -0.035 0.550 -9.038 1.00 83.25 127 VAL A N 1
ATOM 1009 C CA . VAL A 1 127 ? 0.690 1.387 -10.014 1.00 83.25 127 VAL A CA 1
ATOM 1010 C C . VAL A 1 127 ? 1.155 0.551 -11.211 1.00 83.25 127 VAL A C 1
ATOM 1012 O O . VAL A 1 127 ? 1.119 1.012 -12.352 1.00 83.25 127 VAL A O 1
ATOM 1015 N N . MET A 1 128 ? 1.602 -0.683 -10.971 1.00 82.88 128 MET A N 1
ATOM 1016 C CA . MET A 1 128 ? 2.173 -1.546 -12.000 1.00 82.88 128 MET A CA 1
ATOM 1017 C C . MET A 1 128 ? 1.166 -2.608 -12.441 1.00 82.88 128 MET A C 1
ATOM 1019 O O . MET A 1 128 ? 1.029 -3.651 -11.804 1.00 82.88 128 MET A O 1
ATOM 1023 N N . SER A 1 129 ? 0.518 -2.397 -13.589 1.00 79.88 129 SER A N 1
ATOM 1024 C CA . SER A 1 129 ? -0.338 -3.433 -14.178 1.00 79.88 129 SER A CA 1
ATOM 1025 C C . SER A 1 129 ? 0.430 -4.749 -14.373 1.00 79.88 129 SER A C 1
ATOM 1027 O O . SER A 1 129 ? 1.639 -4.750 -14.626 1.00 79.88 129 SER A O 1
ATOM 1029 N N . SER A 1 130 ? -0.263 -5.887 -14.299 1.00 82.88 130 SER A N 1
ATOM 1030 C CA . SER A 1 130 ? 0.355 -7.208 -14.501 1.00 82.88 130 SER A CA 1
ATOM 1031 C C . SER A 1 130 ? 1.098 -7.311 -15.837 1.00 82.88 130 SER A C 1
ATOM 1033 O O . SER A 1 130 ? 2.173 -7.905 -15.914 1.00 82.88 130 SER A O 1
ATOM 1035 N N . GLU A 1 131 ? 0.582 -6.659 -16.882 1.00 82.38 131 GLU A N 1
ATOM 1036 C CA . GLU A 1 131 ? 1.255 -6.557 -18.176 1.00 82.38 131 GLU A CA 1
ATOM 1037 C C . GLU A 1 131 ? 2.554 -5.740 -18.093 1.00 82.38 131 GLU A C 1
ATOM 1039 O O . GLU A 1 131 ? 3.583 -6.161 -18.624 1.00 82.38 131 GLU A O 1
ATOM 1044 N N . ALA A 1 132 ? 2.545 -4.598 -17.395 1.00 86.06 132 ALA A N 1
ATOM 1045 C CA . ALA A 1 132 ? 3.742 -3.785 -17.195 1.00 86.06 132 ALA A CA 1
ATOM 1046 C C . ALA A 1 132 ? 4.817 -4.548 -16.406 1.00 86.06 132 ALA A C 1
ATOM 1048 O O . ALA A 1 132 ? 5.985 -4.533 -16.804 1.00 86.06 132 ALA A O 1
ATOM 1049 N N . LYS A 1 133 ? 4.421 -5.276 -15.351 1.00 89.00 133 LYS A N 1
ATOM 1050 C CA . LYS A 1 133 ? 5.312 -6.166 -14.588 1.00 89.00 133 LYS A CA 1
ATOM 1051 C C . LYS A 1 133 ? 5.932 -7.234 -15.492 1.00 89.00 133 LYS A C 1
ATOM 1053 O O . LYS A 1 133 ? 7.150 -7.390 -15.515 1.00 89.00 133 LYS A O 1
ATOM 1058 N N . MET A 1 134 ? 5.115 -7.914 -16.299 1.00 92.12 134 MET A N 1
ATOM 1059 C CA . MET A 1 134 ? 5.578 -8.951 -17.227 1.00 92.12 134 MET A CA 1
ATOM 1060 C C . MET A 1 134 ? 6.524 -8.392 -18.299 1.00 92.12 134 MET A C 1
ATOM 1062 O O . MET A 1 134 ? 7.547 -9.000 -18.616 1.00 92.12 134 MET A O 1
ATOM 1066 N N . ARG A 1 135 ? 6.214 -7.214 -18.851 1.00 93.19 135 ARG A N 1
ATOM 1067 C CA . ARG A 1 135 ? 7.058 -6.536 -19.843 1.00 93.19 135 ARG A CA 1
ATOM 1068 C C . ARG A 1 135 ? 8.427 -6.177 -19.264 1.00 93.19 135 ARG A C 1
ATOM 1070 O O . ARG A 1 135 ? 9.437 -6.419 -19.921 1.00 93.19 135 ARG A O 1
ATOM 1077 N N . LEU A 1 136 ? 8.469 -5.647 -18.040 1.00 91.81 136 LEU A N 1
ATOM 1078 C CA . LEU A 1 136 ? 9.719 -5.345 -17.338 1.00 91.81 136 LEU A CA 1
ATOM 1079 C C . LEU A 1 136 ? 10.521 -6.611 -17.034 1.00 91.81 136 LEU A C 1
ATOM 1081 O O . LEU A 1 136 ? 11.720 -6.636 -17.294 1.00 91.81 136 LEU A O 1
ATOM 1085 N N . ALA A 1 137 ? 9.866 -7.679 -16.577 1.00 93.81 137 ALA A N 1
ATOM 1086 C CA . ALA A 1 137 ? 10.525 -8.957 -16.324 1.00 93.81 137 ALA A CA 1
ATOM 1087 C C . ALA A 1 137 ? 11.185 -9.521 -17.594 1.00 93.81 137 ALA A C 1
ATOM 1089 O O . ALA A 1 137 ? 12.358 -9.891 -17.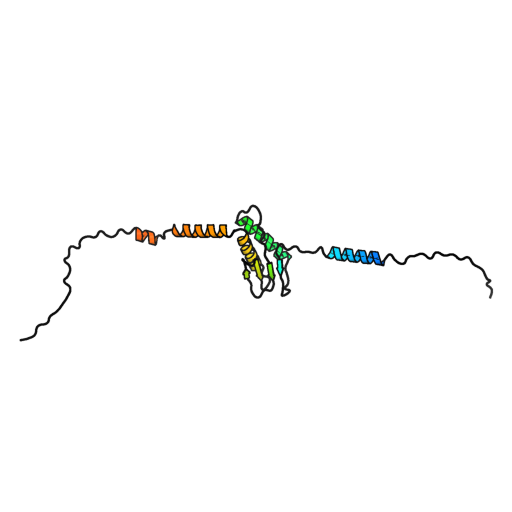577 1.00 93.81 137 ALA A O 1
ATOM 1090 N N . ARG A 1 138 ? 10.471 -9.523 -18.730 1.00 93.94 138 ARG A N 1
ATOM 1091 C CA . ARG A 1 138 ? 11.030 -9.964 -20.021 1.00 93.94 138 ARG A CA 1
ATOM 1092 C C . ARG A 1 138 ? 12.230 -9.126 -20.442 1.00 93.94 138 ARG A C 1
ATOM 1094 O O . ARG A 1 138 ? 13.219 -9.683 -20.908 1.00 93.94 138 ARG A O 1
ATOM 1101 N N . ARG A 1 139 ? 12.146 -7.806 -20.267 1.00 93.56 139 ARG A N 1
ATOM 1102 C CA . ARG A 1 139 ? 13.250 -6.894 -20.569 1.00 93.56 139 ARG A CA 1
ATOM 1103 C C . ARG A 1 139 ? 14.474 -7.190 -19.703 1.00 93.56 139 ARG A C 1
ATOM 1105 O O . ARG A 1 139 ? 15.552 -7.352 -20.258 1.00 93.56 139 ARG A O 1
ATOM 1112 N N . ALA A 1 140 ? 14.299 -7.340 -18.392 1.00 94.19 140 ALA A N 1
ATOM 1113 C CA . ALA A 1 140 ? 15.394 -7.653 -17.474 1.00 94.19 140 ALA A CA 1
ATOM 1114 C C . ALA A 1 140 ? 16.085 -8.981 -17.836 1.00 94.19 140 ALA A C 1
ATOM 1116 O O . ALA A 1 140 ? 17.309 -9.076 -17.819 1.00 94.19 140 ALA A O 1
ATOM 1117 N N . VAL A 1 141 ? 15.308 -9.995 -18.236 1.00 94.06 141 VAL A N 1
ATOM 1118 C CA . VAL A 1 141 ? 15.839 -11.281 -18.721 1.00 94.06 141 VAL A CA 1
ATOM 1119 C C . VAL A 1 141 ? 16.567 -11.139 -20.061 1.00 94.06 141 VAL A C 1
ATOM 1121 O O . VAL A 1 141 ? 17.560 -11.823 -20.295 1.00 94.06 141 VAL A O 1
ATOM 1124 N N . ALA A 1 142 ? 16.082 -10.294 -20.970 1.00 92.44 142 ALA A N 1
ATOM 1125 C CA . ALA A 1 142 ? 16.763 -10.044 -22.237 1.00 92.44 142 ALA A CA 1
ATOM 1126 C C . ALA A 1 142 ? 18.100 -9.315 -22.019 1.00 92.44 142 ALA A C 1
ATOM 1128 O O . ALA A 1 142 ? 19.108 -9.701 -22.604 1.00 92.44 142 ALA A O 1
ATOM 1129 N N . GLU A 1 143 ? 18.116 -8.311 -21.141 1.00 91.50 143 GLU A N 1
ATOM 1130 C CA . GLU A 1 143 ? 19.317 -7.550 -20.786 1.00 91.50 143 GLU A CA 1
ATOM 1131 C C . GLU A 1 143 ? 20.361 -8.434 -20.087 1.00 91.50 143 GLU A C 1
ATOM 1133 O O . GLU A 1 143 ? 21.526 -8.406 -20.477 1.00 91.50 143 GLU A O 1
ATOM 1138 N N . SER A 1 144 ? 19.958 -9.297 -19.145 1.00 89.31 144 SER A N 1
ATOM 1139 C CA . SER A 1 144 ? 20.896 -10.206 -18.465 1.00 89.31 144 SER A CA 1
ATOM 1140 C C . SER A 1 144 ? 21.541 -11.227 -19.405 1.00 89.31 144 SER A C 1
ATOM 1142 O O . SER A 1 144 ? 22.694 -11.606 -19.214 1.00 89.31 144 SER A O 1
ATOM 1144 N N . LYS A 1 145 ? 20.826 -11.650 -20.453 1.00 85.56 145 LYS A N 1
ATOM 1145 C CA . LYS A 1 145 ? 21.370 -12.522 -21.505 1.00 85.56 145 LYS A CA 1
ATOM 1146 C C . LYS A 1 145 ? 22.316 -11.791 -22.458 1.00 85.56 145 LYS A C 1
ATOM 1148 O O . LYS A 1 145 ? 23.145 -12.442 -23.085 1.00 85.56 145 LYS A O 1
ATOM 1153 N N . ALA A 1 146 ? 22.181 -10.472 -22.595 1.00 79.62 146 ALA A N 1
ATOM 1154 C CA . ALA A 1 146 ? 23.038 -9.654 -23.450 1.00 79.62 146 ALA A CA 1
ATOM 1155 C C . ALA A 1 146 ? 24.363 -9.266 -22.767 1.00 79.62 146 ALA A C 1
ATOM 1157 O O . ALA A 1 146 ? 25.338 -8.950 -23.447 1.00 79.62 146 ALA A O 1
ATOM 1158 N N . THR A 1 147 ? 24.428 -9.312 -21.435 1.00 75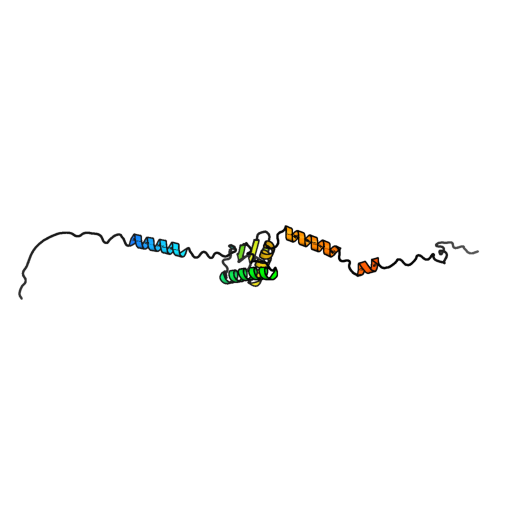.25 147 THR A N 1
ATOM 1159 C CA . THR A 1 147 ? 25.667 -9.113 -20.676 1.00 75.25 147 THR A CA 1
ATOM 1160 C C . THR A 1 147 ? 26.469 -10.414 -20.593 1.00 75.25 147 THR A C 1
ATOM 1162 O O . THR A 1 147 ? 26.118 -11.313 -19.834 1.00 75.25 147 THR A O 1
ATOM 1165 N N . VAL A 1 148 ? 27.560 -10.517 -21.358 1.00 70.69 148 VAL A N 1
ATOM 1166 C CA . VAL A 1 148 ? 28.531 -11.621 -21.244 1.00 70.69 148 VAL A CA 1
ATOM 1167 C C . VAL A 1 148 ? 29.501 -11.317 -20.103 1.00 70.69 148 VAL A C 1
ATOM 1169 O O . VAL A 1 148 ? 30.125 -10.255 -20.078 1.00 70.69 148 VAL A O 1
ATOM 1172 N N . THR A 1 149 ? 29.655 -12.246 -19.160 1.00 65.94 149 THR A N 1
ATOM 1173 C CA . THR A 1 149 ? 30.636 -12.123 -18.072 1.00 65.94 149 THR A CA 1
ATOM 1174 C C . THR A 1 149 ? 32.055 -12.108 -18.650 1.00 65.94 149 THR A C 1
ATOM 1176 O O . THR A 1 149 ? 32.370 -12.891 -19.547 1.00 65.94 149 THR A O 1
ATOM 1179 N N . VAL A 1 150 ? 32.942 -11.252 -18.132 1.00 65.25 150 VAL A N 1
ATOM 1180 C CA . VAL A 1 150 ? 34.323 -11.083 -18.641 1.00 65.25 150 VAL A CA 1
ATOM 1181 C C . VAL A 1 150 ? 35.085 -12.416 -18.727 1.00 65.25 150 VAL A C 1
ATOM 1183 O O . VAL A 1 150 ? 35.839 -12.634 -19.676 1.00 65.25 150 VAL A O 1
ATOM 1186 N N . ASP A 1 151 ? 34.824 -13.353 -17.814 1.00 63.53 151 ASP A N 1
ATOM 1187 C CA . ASP A 1 151 ? 35.432 -14.689 -17.826 1.00 63.53 151 ASP A CA 1
ATOM 1188 C C . ASP A 1 151 ? 34.999 -15.553 -19.026 1.00 63.53 151 ASP A C 1
ATOM 1190 O O . ASP A 1 151 ? 35.825 -16.282 -19.581 1.00 63.53 151 ASP A O 1
ATOM 1194 N N . GLN A 1 152 ? 33.747 -15.422 -19.490 1.00 60.84 152 GLN A N 1
ATOM 1195 C CA . GLN A 1 152 ? 33.247 -16.067 -20.716 1.00 60.84 152 GLN A CA 1
ATOM 1196 C C . GLN A 1 152 ? 33.840 -15.424 -21.977 1.00 60.84 152 GLN A C 1
ATOM 1198 O O . GLN A 1 152 ? 34.188 -16.123 -22.929 1.00 60.84 152 GLN A O 1
ATOM 1203 N N . ALA A 1 153 ? 34.018 -14.10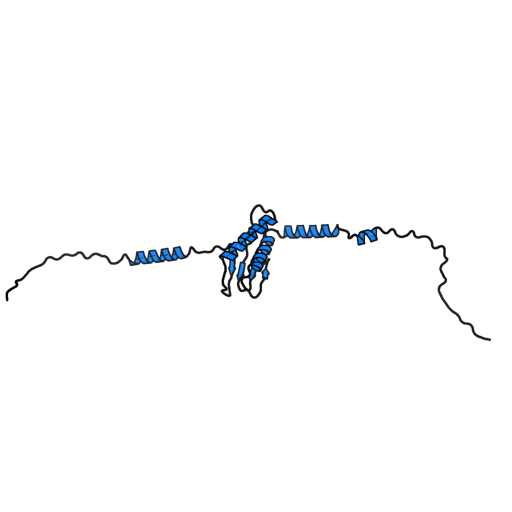0 -21.982 1.00 60.38 153 ALA A N 1
ATOM 1204 C CA . ALA A 1 153 ? 34.659 -13.402 -23.096 1.00 60.38 153 ALA A CA 1
ATOM 1205 C C . ALA A 1 153 ? 36.155 -13.760 -23.218 1.00 60.38 153 ALA A C 1
ATOM 1207 O O . ALA A 1 153 ? 36.680 -13.901 -24.325 1.00 60.38 153 ALA A O 1
ATOM 1208 N N . ARG A 1 154 ? 36.843 -13.972 -22.086 1.00 59.53 154 ARG A N 1
ATOM 1209 C CA . ARG A 1 154 ? 38.259 -14.374 -22.040 1.00 59.53 154 ARG A CA 1
ATOM 1210 C C . ARG A 1 154 ? 38.488 -15.797 -22.557 1.00 59.53 154 ARG A C 1
ATOM 1212 O O . ARG A 1 154 ? 39.465 -16.034 -23.266 1.00 59.53 154 ARG A O 1
ATOM 1219 N N . THR A 1 155 ? 37.581 -16.728 -22.258 1.00 59.84 155 THR A N 1
ATOM 1220 C CA . THR A 1 155 ? 37.645 -18.101 -22.790 1.00 59.84 155 THR A CA 1
ATOM 1221 C C . THR A 1 155 ? 37.344 -18.149 -24.288 1.00 59.84 155 THR A C 1
ATOM 1223 O O . THR A 1 155 ? 38.043 -18.851 -25.012 1.00 59.84 155 THR A O 1
ATOM 1226 N N . ALA A 1 156 ? 36.389 -17.351 -24.778 1.00 60.34 156 ALA A N 1
ATOM 1227 C CA . ALA A 1 156 ? 36.091 -17.247 -26.211 1.00 60.34 156 ALA A CA 1
ATOM 1228 C C . ALA A 1 156 ? 37.219 -16.589 -27.033 1.00 60.34 156 ALA A C 1
ATOM 1230 O O . ALA A 1 156 ? 37.351 -16.857 -28.224 1.00 60.34 156 ALA A O 1
ATOM 1231 N N . SER A 1 157 ? 38.040 -15.743 -26.403 1.00 59.62 157 SER A N 1
ATOM 1232 C CA . SER A 1 157 ? 39.123 -15.005 -27.070 1.00 59.62 157 SER A CA 1
ATOM 1233 C C . SER A 1 157 ? 40.486 -15.698 -27.001 1.00 59.62 157 SER A C 1
ATOM 1235 O O . SER A 1 157 ? 41.462 -15.136 -27.490 1.00 59.62 157 SER A O 1
ATOM 1237 N N . THR A 1 158 ? 40.594 -16.881 -26.385 1.00 50.12 158 THR A N 1
ATOM 1238 C CA . THR A 1 158 ? 41.856 -17.637 -26.370 1.00 50.12 158 THR A CA 1
ATOM 1239 C C . THR A 1 158 ? 41.983 -18.386 -27.699 1.00 50.12 158 THR A C 1
ATOM 1241 O O . THR A 1 158 ? 41.237 -19.344 -27.913 1.00 50.12 158 THR A O 1
ATOM 1244 N N . PRO A 1 159 ? 42.887 -17.988 -28.615 1.00 57.38 159 PRO A N 1
ATOM 1245 C CA . PRO A 1 159 ? 43.086 -18.723 -29.854 1.00 57.38 159 PRO A CA 1
ATOM 1246 C C . PRO A 1 159 ? 43.626 -20.104 -29.493 1.00 57.38 159 PRO A C 1
ATOM 1248 O O . PRO A 1 159 ? 44.552 -20.212 -28.684 1.00 57.38 159 PRO A O 1
ATOM 1251 N N . SER A 1 160 ? 43.065 -21.163 -30.079 1.00 56.94 160 SER A N 1
ATOM 1252 C CA . SER A 1 160 ? 43.67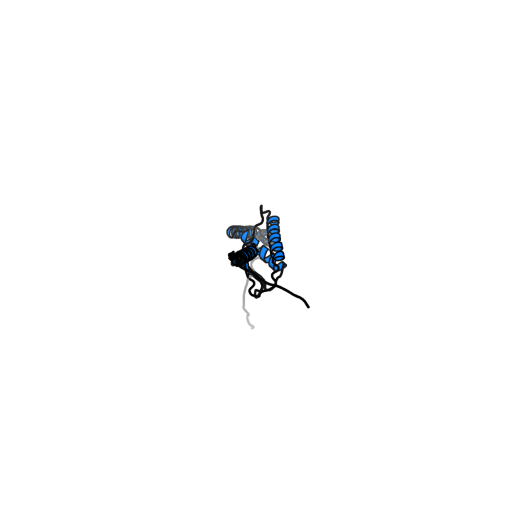7 -22.486 -29.988 1.00 56.94 160 SER A CA 1
ATOM 1253 C C . SER A 1 160 ? 45.139 -22.370 -30.437 1.00 56.94 160 SER A C 1
ATOM 1255 O O . SER A 1 160 ? 45.387 -21.786 -31.498 1.00 56.94 160 SER A O 1
ATOM 1257 N N . PRO A 1 161 ? 46.118 -22.859 -29.652 1.00 59.50 161 PRO A N 1
ATOM 1258 C CA . PRO A 1 161 ? 47.507 -22.819 -30.079 1.00 59.50 161 PRO A CA 1
ATOM 1259 C C . PRO A 1 161 ? 47.622 -23.543 -31.428 1.00 59.50 161 PRO A C 1
ATOM 1261 O O . PRO A 1 161 ? 46.986 -24.590 -31.600 1.00 59.50 161 PRO A O 1
ATOM 1264 N N . PRO A 1 162 ? 48.374 -22.990 -32.399 1.00 54.09 162 PRO A N 1
ATOM 1265 C CA . PRO A 1 162 ? 48.534 -23.620 -33.700 1.00 54.09 162 PRO A CA 1
ATOM 1266 C C . PRO A 1 162 ? 48.983 -25.066 -33.506 1.00 54.09 162 PRO A C 1
ATOM 1268 O O . PRO A 1 162 ? 49.930 -25.345 -32.767 1.00 54.09 162 PRO A O 1
ATOM 1271 N N . SER A 1 163 ? 48.261 -25.987 -34.143 1.00 57.50 163 SER A N 1
ATOM 1272 C CA . SER A 1 163 ? 48.574 -27.410 -34.144 1.00 57.50 163 SER A CA 1
ATOM 1273 C C . SER A 1 163 ? 49.868 -27.618 -34.924 1.00 57.50 163 SER A C 1
ATOM 1275 O O . SER A 1 163 ? 49.850 -27.867 -36.127 1.00 57.50 163 SER A O 1
ATOM 1277 N N . TYR A 1 164 ? 51.010 -27.461 -34.261 1.00 55.53 164 TYR A N 1
ATOM 1278 C CA . TYR A 1 164 ? 52.275 -27.863 -34.850 1.00 55.53 164 TYR A CA 1
ATOM 1279 C C . TYR A 1 164 ? 52.305 -29.394 -34.923 1.00 55.53 164 TYR A C 1
ATOM 1281 O O . TYR A 1 164 ? 52.048 -30.051 -33.906 1.00 55.53 164 TYR A O 1
ATOM 1289 N N . PRO A 1 165 ? 52.603 -29.989 -36.092 1.00 55.94 165 PRO A N 1
ATOM 1290 C CA . PRO A 1 165 ? 52.858 -31.419 -36.164 1.00 55.94 165 PRO A CA 1
ATOM 1291 C C . PRO A 1 165 ? 54.031 -31.742 -35.232 1.00 55.94 165 PRO A C 1
ATOM 1293 O O . PRO A 1 165 ? 55.097 -31.132 -35.328 1.00 55.94 165 PRO A O 1
ATOM 1296 N N . SER A 1 166 ? 53.812 -32.657 -34.283 1.00 58.31 166 SER A N 1
ATOM 1297 C CA . SER A 1 166 ? 54.861 -33.094 -33.358 1.00 58.31 166 SER A CA 1
ATOM 1298 C C . SER A 1 166 ? 56.057 -33.638 -34.154 1.00 58.31 166 SER A C 1
ATOM 1300 O O . SER A 1 166 ? 55.849 -34.505 -35.002 1.00 58.31 166 SER A O 1
ATOM 1302 N N . PRO A 1 167 ? 57.301 -33.195 -33.884 1.00 57.25 167 PRO A N 1
ATOM 1303 C CA . PRO A 1 167 ? 58.490 -33.700 -34.580 1.00 57.25 167 PRO A CA 1
ATOM 1304 C C . PRO A 1 167 ? 58.888 -35.119 -34.156 1.00 57.25 167 PRO A C 1
ATOM 1306 O O . PRO A 1 167 ? 59.803 -35.703 -34.731 1.00 57.25 167 PRO A O 1
ATOM 1309 N N . TRP A 1 168 ? 58.256 -35.656 -33.112 1.00 55.28 168 TRP A N 1
ATOM 1310 C CA . TRP A 1 168 ? 58.669 -36.899 -32.477 1.00 55.28 168 TRP A CA 1
ATOM 1311 C C . TRP A 1 168 ? 57.785 -38.065 -32.927 1.00 55.28 168 TRP A C 1
ATOM 1313 O O . TRP A 1 168 ? 56.558 -37.929 -32.923 1.00 55.28 168 TRP A O 1
ATOM 1323 N N . PRO A 1 169 ? 58.376 -39.214 -33.300 1.00 55.59 169 PRO A N 1
ATOM 1324 C CA . PRO A 1 169 ? 57.602 -40.402 -33.620 1.00 55.59 169 PRO A CA 1
ATOM 1325 C C . PRO A 1 169 ? 56.873 -40.915 -32.365 1.00 55.59 169 PRO A C 1
ATOM 1327 O O . PRO A 1 169 ? 57.390 -40.769 -31.253 1.00 55.59 169 PRO A O 1
ATOM 1330 N N . PRO A 1 170 ? 55.678 -41.514 -32.513 1.00 55.31 170 PRO A N 1
ATOM 1331 C CA . PRO A 1 170 ? 54.924 -42.027 -31.379 1.00 55.31 170 PRO A CA 1
ATOM 1332 C C . PRO A 1 170 ? 55.698 -43.152 -30.681 1.00 55.31 170 PRO A C 1
ATOM 1334 O O . PRO A 1 170 ? 56.164 -44.095 -31.323 1.00 55.31 170 PRO A O 1
ATOM 1337 N N . SER A 1 171 ? 55.822 -43.054 -29.357 1.00 59.88 171 SER A N 1
ATOM 1338 C CA . SER A 1 171 ? 56.409 -44.102 -28.520 1.00 59.88 171 SER A CA 1
ATOM 1339 C C . SER A 1 171 ? 55.642 -45.422 -28.691 1.00 59.88 171 SER A C 1
ATOM 1341 O O . SER A 1 171 ? 54.411 -45.410 -28.594 1.00 59.88 171 SER A O 1
ATOM 1343 N N . PRO A 1 172 ? 56.317 -46.569 -28.890 1.00 51.84 172 PRO A N 1
ATOM 1344 C CA . PRO A 1 172 ? 55.634 -47.853 -28.970 1.00 51.84 172 PRO A CA 1
ATOM 1345 C C . PRO A 1 172 ? 55.087 -48.249 -27.595 1.00 51.84 172 PRO A C 1
ATOM 1347 O O . PRO A 1 172 ? 55.835 -48.397 -26.628 1.00 51.84 172 PRO A O 1
ATOM 1350 N N . LEU A 1 173 ? 53.770 -48.428 -27.513 1.00 50.00 173 LEU A N 1
ATOM 1351 C CA . LEU A 1 173 ? 53.090 -49.023 -26.367 1.00 50.00 173 LEU A CA 1
ATOM 1352 C C . LEU A 1 173 ? 53.070 -50.558 -26.492 1.00 50.00 173 LEU A C 1
ATOM 1354 O O . LEU A 1 173 ? 52.717 -51.089 -27.539 1.00 50.00 173 LEU A O 1
ATOM 1358 N N . HIS A 1 174 ? 53.342 -51.213 -25.356 1.00 47.62 174 HIS A N 1
ATOM 1359 C CA . HIS A 1 174 ? 53.062 -52.610 -24.977 1.00 47.62 174 HIS A CA 1
ATOM 1360 C C . HIS A 1 174 ? 53.965 -53.767 -25.469 1.00 47.62 174 HIS A C 1
ATOM 1362 O O . HIS A 1 174 ? 53.891 -54.203 -26.606 1.00 47.62 174 HIS A O 1
ATOM 1368 N N . GLY A 1 175 ? 54.627 -54.427 -24.500 1.00 41.62 175 GLY A N 1
ATOM 1369 C CA . GLY A 1 175 ? 54.149 -55.743 -24.042 1.00 41.62 175 GLY A CA 1
ATOM 1370 C C . GLY A 1 175 ? 54.967 -57.012 -24.366 1.00 41.62 175 GLY A C 1
ATOM 1371 O O . GLY A 1 175 ? 54.832 -57.563 -25.444 1.00 41.62 175 GLY A O 1
ATOM 1372 N N . TRP A 1 176 ? 55.636 -57.534 -23.322 1.00 41.16 176 TRP A N 1
ATOM 1373 C CA . TRP A 1 176 ? 55.892 -58.953 -22.964 1.00 41.16 176 TRP A CA 1
ATOM 1374 C C . TRP A 1 176 ? 56.781 -59.867 -23.840 1.00 41.16 176 TRP A C 1
ATOM 1376 O O . TRP A 1 176 ? 56.400 -60.254 -24.935 1.00 41.16 176 TRP A O 1
ATOM 1386 N N . ALA A 1 177 ? 57.865 -60.396 -23.245 1.00 45.56 177 ALA A N 1
ATOM 1387 C CA . ALA A 1 177 ? 57.965 -61.810 -22.821 1.00 45.56 177 ALA A CA 1
ATOM 1388 C C . ALA A 1 177 ? 59.294 -62.099 -22.068 1.00 45.56 177 ALA A C 1
ATOM 1390 O O . ALA A 1 177 ? 60.333 -61.560 -22.450 1.00 45.56 177 ALA A O 1
ATOM 1391 N N . PRO A 1 178 ? 59.295 -62.959 -21.028 1.00 61.16 178 PRO A N 1
ATOM 1392 C CA . PRO A 1 178 ? 60.508 -63.470 -20.391 1.00 61.16 178 PRO A CA 1
ATOM 1393 C C . PRO A 1 178 ? 60.974 -64.760 -21.086 1.00 61.16 178 PRO A C 1
ATOM 1395 O O . PRO A 1 178 ? 60.141 -65.579 -21.468 1.00 61.16 178 PRO A O 1
ATOM 1398 N N . TYR A 1 179 ? 62.286 -64.989 -21.192 1.00 44.09 179 TYR A N 1
ATOM 1399 C CA . TYR A 1 179 ? 62.812 -66.316 -21.526 1.00 44.09 179 TYR A CA 1
ATOM 1400 C C . TYR A 1 179 ? 63.896 -66.785 -20.560 1.00 44.09 179 TYR A C 1
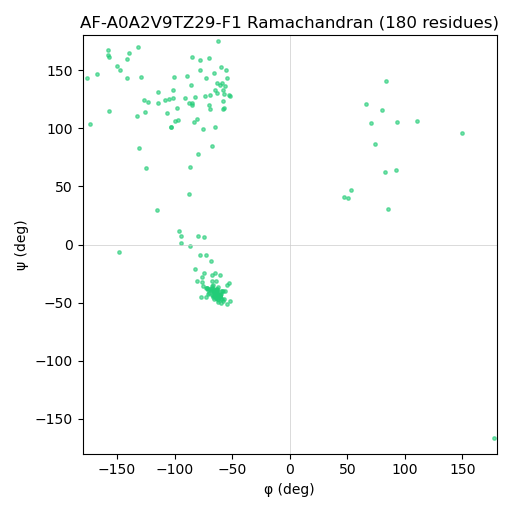ATOM 1402 O O . TYR A 1 179 ? 64.675 -66.013 -20.002 1.00 44.09 179 TYR A O 1
ATOM 1410 N N . SER A 1 180 ? 63.822 -68.094 -20.352 1.00 45.41 180 SER A N 1
ATOM 1411 C CA . SER A 1 180 ? 64.353 -68.909 -19.271 1.00 45.41 180 SER A CA 1
ATOM 1412 C C . SER A 1 180 ? 65.808 -69.331 -19.468 1.00 45.41 180 SER A C 1
ATOM 1414 O O . SER A 1 180 ? 66.324 -69.347 -20.582 1.00 45.41 180 SER A O 1
ATOM 1416 N N . ARG A 1 181 ? 66.432 -69.728 -18.350 1.00 45.28 181 ARG A N 1
ATOM 1417 C CA . ARG A 1 181 ? 67.764 -70.344 -18.266 1.00 45.28 181 ARG A CA 1
ATOM 1418 C C . ARG A 1 181 ? 67.893 -71.589 -19.148 1.00 45.28 181 ARG A C 1
ATOM 1420 O O . ARG A 1 181 ? 67.002 -72.436 -19.112 1.00 45.28 181 ARG A O 1
ATOM 1427 N N . HIS A 1 182 ? 69.077 -71.752 -19.731 1.00 51.88 182 HIS A N 1
ATOM 1428 C CA . HIS A 1 182 ? 69.828 -73.007 -19.713 1.00 51.88 182 HIS A CA 1
ATOM 1429 C C . HIS A 1 182 ? 71.286 -72.704 -19.380 1.00 51.88 182 HIS A C 1
ATOM 1431 O O . HIS A 1 182 ? 71.787 -71.674 -19.884 1.00 51.88 182 HIS A O 1
#

Sequence (182 aa):
MRDRPQSEPGSQQAIRSANGVRYGTTLVQAIVVALMLAQLGFSQTLFDVRNPKNQKWPEADANRVYMSTARVIAAEFKLPQPIYAHFTLILGADENSVDIDARELRLKKWDTYFYAEGVLRLGFDQVMSSEAKMRLARRAVAESKATVTVDQARTASTPSPPSYPSPWPPSPLHGWAPYSRH

Mean predicted aligned error: 18.05 Å

pLDDT: mean 76.34, std 19.8, range [38.97, 98.19]

Radius of gyration: 46.11 Å; Cα contacts (8 Å, |Δi|>4): 140; chains: 1; bounding box: 143×114×106 Å

Solvent-accessible surface area (backbone atoms only — not comparable to full-atom values): 11677 Å² total; per-residue (Å²): 142,87,81,86,85,84,91,88,83,90,82,90,82,86,83,90,78,83,89,71,89,64,67,67,63,54,50,51,50,51,49,53,51,51,55,57,61,65,63,73,74,69,79,80,62,84,42,48,79,44,52,89,62,70,60,90,74,62,59,71,60,52,53,53,46,52,56,48,47,24,45,50,53,15,62,76,69,68,44,97,60,63,58,81,49,76,38,35,38,31,40,46,38,93,51,73,48,66,40,74,89,81,30,34,38,30,25,40,56,96,45,73,63,62,50,48,52,39,53,46,56,46,28,48,56,69,72,44,48,72,65,56,50,52,52,50,51,52,47,54,56,52,52,57,71,68,58,74,56,68,71,60,53,52,62,72,65,55,74,77,76,79,86,69,81,74,93,66,78,84,79,88,82,84,84,89,85,88,87,80,90,130

Foldseek 3Di:
DDDDDDYDDDDDDDDDDDPPDDPVVVVVVVVVVVVVVVVPPPPPQVEAEAEPVPADDPRVLLSVLQVVLQVVVCVVVVPPHGDHFYAYEYALDPDADADLVRRYGYDNHDDSVSSSVNSNVRSVPVVADPVNVVVVVVVVVVVVVVDDDVVNVVVVPDPDPPPDPDPDDDDDDDDDDDDDDD

Secondary structure (DSSP, 8-state):
-------------------SSSHHHHHHHHHHHHHHHGGG-----SSEEE-TT-----HHHHHHHHHHHHHHHHHHTT-SSPPPPP-EEEET-SS-EEETTTTEEEESS--HHHHHHHHHHHHHHHHS-HHHHHHHHHHHHHHHHH---HHHHHHHT-PPPP-PPPSSPPPPP---------

Nearest PDB structures (foldseek):
  7xyo-assembly1_A  TM=6.622E-01  e=5.208E+00  Myxococcus fulvus
  7zhz-assembly1_B  TM=1.825E-01  e=3.752E+00  Leishmania donovani
  8a22-assembly1_Ah  TM=2.006E-01  e=6.340E+00  Polytomella magna
  7zhy-assembly1_B  TM=1.827E-01  e=7.719E+00  Leishmania donovani